Protein 4NOH (pdb70)

B-factor: mean 22.56, std 9.18, range [9.72, 68.21]

Sequence (318 aa):
ATGIVYGDETGVQQTDQYKKDDKKIESQNKFEAKLGTVNEKKVLINKTTAEKVKENLKKVVKEDVEEPIKALPAISDEAGIVFAKEEQKDVVIDGKKKYEGNVVIGDARKYTDYAVVSDAEYAKISEPVKTIGLASSFKENPKEKIFPDIKRGSKVEEEAHVEEVKATGIVYGDETGVQQTDDQYKDKIESQNKFEAKLGTVNEKKVLINKTTAEKVKENLKKVVKKEEDDVEEPIKKALPAISDEAGIVFAKKEEQKDVVIDGKKKKKYEGNVVIGDARKYTDYAVVSDAEYAKKISEPVKTIGLASSFKENPKEKIFPDIKRGSKVEEAHVEVK

Radius of gyration: 21.26 Å; Cα contacts (8 Å, |Δi|>4): 710; chains: 2; bounding box: 56×52×58 Å

Nearest PDB structures (foldseek):
  4noh-assembly2_B  TM=1.002E+00  e=1.050E-28  Bacillus anthracis
  4noh-assembly2_B  TM=9.931E-01  e=4.336E-28  Bacillus anthracis

CATH classification: 3.30.70.3060 (+1 more: 2.40.40.60)

Structure (mmCIF, N/CA/C/O backbone):
data_4NOH
#
_entry.id   4NOH
#
_cell.length_a   40.927
_cell.length_b   74.267
_cell.length_c   47.382
_cell.angle_alpha   90.00
_cell.angle_beta   91.90
_cell.angle_gamma   90.00
#
_symmetry.space_group_name_H-M   'P 1 21 1'
#
loop_
_entity.id
_entity.type
_entity.pdbx_description
1 polymer 'Lipoprotein, putative'
2 non-polymer 'CHLORIDE ION'
3 water water
#
loop_
_atom_site.group_PDB
_atom_site.id
_atom_site.type_symbol
_atom_site.label_atom_id
_atom_site.label_alt_id
_atom_site.label_comp_id
_atom_site.label_asym_id
_atom_site.label_entity_id
_atom_site.label_seq_id
_atom_site.pdbx_PDB_ins_code
_atom_site.Cartn_x
_atom_site.Cartn_y
_atom_site.Cartn_z
_atom_site.occupancy
_atom_site.B_iso_or_equiv
_atom_site.auth_seq_id
_atom_site.auth_comp_id
_atom_site.auth_asym_id
_atom_site.auth_atom_id
_atom_site.pdbx_PDB_model_num
ATOM 1 N N . ALA A 1 3 ? -0.543 10.622 24.845 1.00 31.86 0 ALA A N 1
ATOM 2 C CA . ALA A 1 3 ? 0.660 11.277 24.225 1.00 29.78 0 ALA A CA 1
ATOM 3 C C . ALA A 1 3 ? 1.947 10.549 24.642 1.00 27.96 0 ALA A C 1
ATOM 4 O O . ALA A 1 3 ? 2.086 10.115 25.790 1.00 27.98 0 ALA A O 1
ATOM 6 N N . THR A 1 4 ? 2.855 10.367 23.692 1.00 24.02 31 THR A N 1
ATOM 7 C CA . THR A 1 4 ? 4.119 9.692 23.961 1.00 22.30 31 THR A CA 1
ATOM 8 C C . THR A 1 4 ? 5.292 10.554 23.517 1.00 17.56 31 THR A C 1
ATOM 9 O O . THR A 1 4 ? 6.434 10.131 23.554 1.00 18.08 31 THR A O 1
ATOM 13 N N . GLY A 1 5 ? 5.021 11.782 23.083 1.00 15.20 32 GLY A N 1
ATOM 14 C CA . GLY A 1 5 ? 6.085 12.661 22.707 1.00 14.83 32 GLY A CA 1
ATOM 15 C C . GLY A 1 5 ? 6.373 13.721 23.747 1.00 13.28 32 GLY A C 1
ATOM 16 O O . GLY A 1 5 ? 5.495 14.142 24.494 1.00 13.59 32 GLY A O 1
ATOM 17 N N . ILE A 1 6 ? 7.618 14.146 23.781 1.00 11.88 33 ILE A N 1
ATOM 18 C CA . ILE A 1 6 ? 8.021 15.305 24.591 1.00 12.35 33 ILE A CA 1
ATOM 19 C C . ILE A 1 6 ? 8.750 16.287 23.684 1.00 12.17 33 ILE A C 1
ATOM 20 O O . ILE A 1 6 ? 9.710 15.923 22.973 1.00 12.63 33 ILE A O 1
ATOM 25 N N . VAL A 1 7 ? 8.279 17.523 23.666 1.00 11.42 34 VAL A N 1
ATOM 26 C CA . VAL A 1 7 ? 8.974 18.622 22.998 1.00 11.05 34 VAL A CA 1
ATOM 27 C C . VAL A 1 7 ? 9.745 19.360 24.084 1.00 10.93 34 VAL A C 1
ATOM 28 O O . VAL A 1 7 ? 9.189 19.661 25.138 1.00 11.45 34 VAL A O 1
ATOM 40 N N . TYR A 1 9 ? 12.985 22.438 24.859 1.00 12.43 36 TYR A N 1
ATOM 41 C CA . TYR A 1 9 ? 13.585 23.630 24.336 1.00 12.68 36 TYR A CA 1
ATOM 42 C C . TYR A 1 9 ? 14.757 24.007 25.176 1.00 12.97 36 TYR A C 1
ATOM 43 O O . TYR A 1 9 ? 14.690 23.943 26.395 1.00 13.56 36 TYR A O 1
ATOM 52 N N . GLY A 1 10 ? 15.828 24.450 24.542 1.00 13.49 37 GLY A N 1
ATOM 53 C CA . GLY A 1 10 ? 16.984 24.883 25.350 1.00 14.27 37 GLY A CA 1
ATOM 54 C C . GLY A 1 10 ? 18.226 24.939 24.530 1.00 14.16 37 GLY A C 1
ATOM 55 O O . GLY A 1 10 ? 18.194 25.043 23.296 1.00 15.26 37 GLY A O 1
ATOM 56 N N . ASP A 1 11 ? 19.355 24.959 25.207 1.00 15.12 38 ASP A N 1
ATOM 57 C CA . ASP A 1 11 ? 20.610 24.894 24.481 1.00 16.27 38 ASP A CA 1
ATOM 58 C C . ASP A 1 11 ? 20.763 23.520 23.884 1.00 15.91 38 ASP A C 1
ATOM 59 O O . ASP A 1 11 ? 20.341 22.535 24.476 1.00 14.35 38 ASP A O 1
ATOM 64 N N . GLU A 1 12 ? 21.409 23.445 22.721 1.00 15.54 39 GLU A N 1
ATOM 65 C CA . GLU A 1 12 ? 21.661 22.163 22.091 1.00 17.29 39 GLU A CA 1
ATOM 66 C C . GLU A 1 12 ? 22.244 21.158 23.064 1.00 16.01 39 GLU A C 1
ATOM 67 O O . GLU A 1 12 ? 21.833 20.003 23.078 1.00 14.72 39 GLU A O 1
ATOM 73 N N . THR A 1 13 ? 23.186 21.580 23.905 1.00 15.65 40 THR A N 1
ATOM 74 C CA . THR A 1 13 ? 23.839 20.610 24.773 1.00 16.36 40 THR A CA 1
ATOM 75 C C . THR A 1 13 ? 22.867 20.039 25.796 1.00 15.25 40 THR A C 1
ATOM 76 O O . THR A 1 13 ? 22.894 18.859 26.069 1.00 15.63 40 THR A O 1
ATOM 80 N N . GLY A 1 14 ? 21.978 20.866 26.324 1.00 14.46 41 GLY A N 1
ATOM 81 C CA . GLY A 1 14 ? 21.025 20.384 27.296 1.00 14.03 41 GLY A CA 1
ATOM 82 C C . GLY A 1 14 ? 20.008 19.441 26.681 1.00 13.35 41 GLY A C 1
ATOM 83 O O . GLY A 1 14 ? 19.634 18.436 27.275 1.00 14.20 41 GLY A O 1
ATOM 84 N N . VAL A 1 15 ? 19.557 19.767 25.468 1.00 13.17 42 VAL A N 1
ATOM 85 C CA . VAL A 1 15 ? 18.611 18.921 24.754 1.00 13.33 42 VAL A CA 1
ATOM 86 C C . VAL A 1 15 ? 19.287 17.598 24.445 1.00 12.88 42 VAL A C 1
ATOM 87 O O . VAL A 1 15 ? 18.725 16.515 24.692 1.00 12.98 42 VAL A O 1
ATOM 91 N N . GLN A 1 16 ? 20.504 17.663 23.925 1.00 14.06 43 GLN A N 1
ATOM 92 C CA . GLN A 1 16 ? 21.239 16.440 23.609 1.00 15.15 43 GLN A CA 1
ATOM 93 C C . GLN A 1 16 ? 21.486 15.576 24.843 1.00 14.88 43 GLN A C 1
ATOM 94 O O . GLN A 1 16 ? 21.386 14.344 24.786 1.00 14.74 43 GLN A O 1
ATOM 100 N N . GLN A 1 17 ? 21.869 16.193 25.953 1.00 14.92 44 GLN A N 1
ATOM 101 C CA . GLN A 1 17 ? 22.113 15.429 27.173 1.00 15.67 44 GLN A CA 1
ATOM 102 C C . GLN A 1 17 ? 20.850 14.711 27.627 1.00 14.04 44 GLN A C 1
ATOM 103 O O . GLN A 1 17 ? 20.923 13.648 28.216 1.00 14.13 44 GLN A O 1
ATOM 109 N N . THR A 1 18 ? 19.704 15.339 27.395 1.00 12.46 45 THR A N 1
ATOM 110 C CA . THR A 1 18 ? 18.442 14.753 27.797 1.00 12.61 45 THR A CA 1
ATOM 111 C C . THR A 1 18 ? 18.123 13.563 26.899 1.00 12.86 45 THR A C 1
ATOM 112 O O . THR A 1 18 ? 17.731 12.513 27.389 1.00 13.57 45 THR A O 1
ATOM 132 N N . ASP A 1 20 ? 20.271 11.793 25.343 1.00 13.84 47 ASP A N 1
ATOM 133 C CA . ASP A 1 20 ? 21.251 10.775 25.707 1.00 15.73 47 ASP A CA 1
ATOM 134 C C . ASP A 1 20 ? 20.833 10.018 26.972 1.00 15.38 47 ASP A C 1
ATOM 135 O O . ASP A 1 20 ? 20.940 8.809 27.035 1.00 16.04 47 ASP A O 1
ATOM 140 N N . GLN A 1 21 ? 20.326 10.738 27.956 1.00 14.50 48 GLN A N 1
ATOM 141 C CA . GLN A 1 21 ? 19.922 10.122 29.201 1.00 15.60 48 GLN A CA 1
ATOM 142 C C . GLN A 1 21 ? 18.838 9.061 29.012 1.00 14.74 48 GLN A C 1
ATOM 143 O O . GLN A 1 21 ? 18.814 8.033 29.695 1.00 16.92 48 GLN A O 1
ATOM 149 N N . TYR A 1 22 ? 17.929 9.329 28.095 1.00 13.69 49 TYR A N 1
ATOM 150 C CA . TYR A 1 22 ? 16.798 8.453 27.846 1.00 14.37 49 TYR A CA 1
ATOM 151 C C . TYR A 1 22 ? 16.838 7.731 26.503 1.00 15.11 49 TYR A C 1
ATOM 152 O O . TYR A 1 22 ? 15.812 7.224 26.038 1.00 15.00 49 TYR A O 1
ATOM 161 N N A LYS A 1 23 ? 18.041 7.572 25.960 0.50 15.66 50 LYS A N 1
ATOM 162 N N B LYS A 1 23 ? 18.012 7.610 25.900 0.50 16.39 50 LYS A N 1
ATOM 163 C CA A LYS A 1 23 ? 18.195 7.024 24.607 0.50 15.41 50 LYS A CA 1
ATOM 164 C CA B LYS A 1 23 ? 18.057 7.026 24.554 0.50 16.41 50 LYS A CA 1
ATOM 165 C C A LYS A 1 23 ? 17.559 5.651 24.377 0.50 15.88 50 LYS A C 1
ATOM 166 C C B LYS A 1 23 ? 17.487 5.596 24.502 0.50 17.97 50 LYS A C 1
ATOM 167 O O A LYS A 1 23 ? 16.967 5.425 23.314 0.50 14.98 50 LYS A O 1
ATOM 168 O O B LYS A 1 23 ? 16.948 5.178 23.477 0.50 17.52 50 LYS A O 1
ATOM 179 N N A ASP A 1 24 ? 17.665 4.747 25.349 0.50 15.59 51 ASP A N 1
ATOM 180 N N B ASP A 1 24 ? 17.558 4.878 25.618 0.50 18.89 51 ASP A N 1
ATOM 181 C CA A ASP A 1 24 ? 17.093 3.406 25.193 0.50 16.01 51 ASP A CA 1
ATOM 182 C CA B ASP A 1 24 ? 17.006 3.529 25.706 0.50 20.81 51 ASP A CA 1
ATOM 183 C C A ASP A 1 24 ? 15.557 3.406 25.301 0.50 15.96 51 ASP A C 1
ATOM 184 C C B ASP A 1 24 ? 15.466 3.520 25.720 0.50 20.15 51 ASP A C 1
ATOM 185 O O A ASP A 1 24 ? 14.914 2.446 24.892 0.50 16.25 51 ASP A O 1
ATOM 186 O O B ASP A 1 24 ? 14.836 2.483 25.516 0.50 20.49 51 ASP A O 1
ATOM 195 N N A LYS A 1 25 ? 14.991 4.494 25.836 0.50 15.27 52 LYS A N 1
ATOM 196 N N B LYS A 1 25 ? 14.870 4.672 25.996 0.50 18.50 52 LYS A N 1
ATOM 197 C CA A LYS A 1 25 ? 13.527 4.670 25.983 0.50 16.04 52 LYS A CA 1
ATOM 198 C CA B LYS A 1 25 ? 13.416 4.795 26.068 0.50 18.67 52 LYS A CA 1
ATOM 199 C C A LYS A 1 25 ? 12.867 5.402 24.805 0.50 15.49 52 LYS A C 1
ATOM 200 C C B LYS A 1 25 ? 12.829 5.515 24.853 0.50 16.94 52 LYS A C 1
ATOM 201 O O A LYS A 1 25 ? 11.637 5.406 24.658 0.50 15.24 52 LYS A O 1
ATOM 202 O O B LYS A 1 25 ? 11.600 5.596 24.704 0.50 16.42 52 LYS A O 1
ATOM 213 N N . ILE A 1 26 ? 13.700 6.033 23.988 1.00 14.97 53 ILE A N 1
ATOM 214 C CA . ILE A 1 26 ? 13.275 6.839 22.842 1.00 13.95 53 ILE A CA 1
ATOM 215 C C . ILE A 1 26 ? 13.316 6.076 21.529 1.00 14.50 53 ILE A C 1
ATOM 216 O O . ILE A 1 26 ? 14.295 5.383 21.233 1.00 16.30 53 ILE A O 1
ATOM 221 N N . GLU A 1 27 ? 12.235 6.139 20.770 1.00 13.37 54 GLU A N 1
ATOM 222 C CA . GLU A 1 27 ? 12.221 5.481 19.476 1.00 15.62 54 GLU A CA 1
ATOM 223 C C . GLU A 1 27 ? 12.586 6.396 18.351 1.00 15.48 54 GLU A C 1
ATOM 224 O O . GLU A 1 27 ? 13.052 5.926 17.320 1.00 16.76 54 GLU A O 1
ATOM 230 N N . SER A 1 28 ? 12.329 7.685 18.487 1.00 14.42 55 SER A N 1
ATOM 231 C CA . SER A 1 28 ? 12.743 8.612 17.464 1.00 14.56 55 SER A CA 1
ATOM 232 C C . SER A 1 28 ? 12.966 9.983 18.028 1.00 13.30 55 SER A C 1
ATOM 233 O O . SER A 1 28 ? 12.425 10.315 19.062 1.00 12.62 55 SER A O 1
ATOM 236 N N . GLN A 1 29 ? 13.757 10.779 17.345 1.00 13.24 56 GLN A N 1
ATOM 237 C CA . GLN A 1 29 ? 13.948 12.144 17.783 1.00 14.13 56 GLN A CA 1
ATOM 238 C C . GLN A 1 29 ? 14.284 13.025 16.620 1.00 13.38 56 GLN A C 1
ATOM 239 O O . GLN A 1 29 ? 14.775 12.582 15.597 1.00 13.54 56 GLN A O 1
ATOM 245 N N . ASN A 1 30 ? 13.985 14.293 16.796 1.00 13.58 57 ASN A N 1
ATOM 246 C CA . ASN A 1 30 ? 14.196 15.320 15.803 1.00 14.49 57 ASN A CA 1
ATOM 247 C C . ASN A 1 30 ? 14.753 16.542 16.515 1.00 15.03 57 ASN A C 1
ATOM 248 O O . ASN A 1 30 ? 14.300 16.899 17.613 1.00 16.87 57 ASN A O 1
ATOM 253 N N . LYS A 1 31 ? 15.738 17.178 15.925 1.00 17.22 58 LYS A N 1
ATOM 254 C CA . LYS A 1 31 ? 16.281 18.429 16.462 1.00 17.62 58 LYS A CA 1
ATOM 255 C C . LYS A 1 31 ? 16.105 19.529 15.427 1.00 15.53 58 LYS A C 1
ATOM 256 O O . LYS A 1 31 ? 16.439 19.371 14.234 1.00 15.97 58 LYS A O 1
ATOM 262 N N . PHE A 1 32 ? 15.580 20.649 15.880 1.00 14.26 59 PHE A N 1
ATOM 263 C CA . PHE A 1 32 ? 15.330 21.806 15.019 1.00 14.64 59 PHE A CA 1
ATOM 264 C C . PHE A 1 32 ? 16.028 23.000 15.644 1.00 15.94 59 PHE A C 1
ATOM 265 O O . PHE A 1 32 ? 15.919 23.223 16.843 1.00 18.58 59 PHE A O 1
ATOM 273 N N . GLU A 1 33 ? 16.742 23.776 14.852 1.00 13.73 60 GLU A N 1
ATOM 274 C CA . GLU A 1 33 ? 17.381 24.971 15.345 1.00 14.52 60 GLU A CA 1
ATOM 275 C C . GLU A 1 33 ? 16.477 26.185 15.148 1.00 12.98 60 GLU A C 1
ATOM 276 O O . GLU A 1 33 ? 15.746 26.315 14.150 1.00 12.81 60 GLU A O 1
ATOM 282 N N . ALA A 1 34 ? 16.512 27.093 16.118 1.00 12.44 61 ALA A N 1
ATOM 283 C CA . ALA A 1 34 ? 15.797 28.344 16.005 1.00 12.70 61 ALA A CA 1
ATOM 284 C C . ALA A 1 34 ? 16.572 29.411 16.763 1.00 12.06 61 ALA A C 1
ATOM 285 O O . ALA A 1 34 ? 17.561 29.109 17.450 1.00 14.23 61 ALA A O 1
ATOM 287 N N . LYS A 1 35 ? 16.157 30.657 16.610 1.00 12.42 62 LYS A N 1
ATOM 288 C CA . LYS A 1 35 ? 16.754 31.774 17.334 1.00 13.87 62 LYS A CA 1
ATOM 289 C C . LYS A 1 35 ? 15.671 32.425 18.190 1.00 15.16 62 LYS A C 1
ATOM 290 O O . LYS A 1 35 ? 14.544 32.635 17.726 1.00 15.57 62 LYS A O 1
ATOM 296 N N . LEU A 1 36 ? 15.971 32.611 19.472 1.00 15.34 63 LEU A N 1
ATOM 297 C CA . LEU A 1 36 ? 15.011 33.172 20.428 1.00 15.22 63 LEU A CA 1
ATOM 298 C C . LEU A 1 36 ? 15.335 34.632 20.651 1.00 17.19 63 LEU A C 1
ATOM 299 O O . LEU A 1 36 ? 16.436 34.978 21.081 1.00 21.47 63 LEU A O 1
ATOM 304 N N . GLY A 1 37 ? 14.386 35.490 20.293 1.00 16.18 64 GLY A N 1
ATOM 305 C CA . GLY A 1 37 ? 14.545 36.923 20.445 1.00 18.28 64 GLY A CA 1
ATOM 306 C C . GLY A 1 37 ? 13.321 37.547 21.073 1.00 18.91 64 GLY A C 1
ATOM 307 O O . GLY A 1 37 ? 12.465 36.855 21.613 1.00 17.00 64 GLY A O 1
ATOM 308 N N . THR A 1 38 ? 13.287 38.872 21.072 1.00 23.12 65 THR A N 1
ATOM 309 C CA . THR A 1 38 ? 12.118 39.611 21.533 1.00 27.20 65 THR A CA 1
ATOM 310 C C . THR A 1 38 ? 11.673 40.600 20.464 1.00 31.69 65 THR A C 1
ATOM 311 O O . THR A 1 38 ? 12.470 41.042 19.618 1.00 33.94 65 THR A O 1
ATOM 315 N N . VAL A 1 39 ? 10.394 40.927 20.499 1.00 32.57 66 VAL A N 1
ATOM 316 C CA . VAL A 1 39 ? 9.808 41.937 19.624 1.00 35.91 66 VAL A CA 1
ATOM 317 C C . VAL A 1 39 ? 8.632 42.492 20.410 1.00 36.82 66 VAL A C 1
ATOM 318 O O . VAL A 1 39 ? 7.719 41.740 20.749 1.00 38.54 66 VAL A O 1
ATOM 322 N N . ASN A 1 40 ? 8.672 43.788 20.724 1.00 40.03 67 ASN A N 1
ATOM 323 C CA . ASN A 1 40 ? 7.587 44.435 21.466 1.00 40.04 67 ASN A CA 1
ATOM 324 C C . ASN A 1 40 ? 7.359 43.836 22.873 1.00 37.69 67 ASN A C 1
ATOM 325 O O . ASN A 1 40 ? 6.220 43.592 23.252 1.00 36.79 67 ASN A O 1
ATOM 330 N N . GLU A 1 41 ? 8.431 43.624 23.642 1.00 33.06 68 GLU A N 1
ATOM 331 C CA . GLU A 1 41 ? 8.352 43.016 24.990 1.00 31.96 68 GLU A CA 1
ATOM 332 C C . GLU A 1 41 ? 7.827 41.564 25.005 1.00 27.86 68 GLU A C 1
ATOM 333 O O . GLU A 1 41 ? 7.522 41.030 26.070 1.00 28.49 68 GLU A O 1
ATOM 339 N N . LYS A 1 42 ? 7.741 40.936 23.833 1.00 25.07 69 LYS A N 1
ATOM 340 C CA . LYS A 1 42 ? 7.275 39.547 23.712 1.00 23.28 69 LYS A CA 1
ATOM 341 C C . LYS A 1 42 ? 8.381 38.696 23.149 1.00 19.78 69 LYS A C 1
ATOM 342 O O . LYS A 1 42 ? 9.221 39.187 22.407 1.00 21.81 69 LYS A O 1
ATOM 348 N N . LYS A 1 43 ? 8.393 37.424 23.498 1.00 17.18 70 LYS A N 1
ATOM 349 C CA . LYS A 1 43 ? 9.363 36.491 22.942 1.00 15.92 70 LYS A CA 1
ATOM 350 C C . LYS A 1 43 ? 8.924 35.989 21.589 1.00 15.11 70 LYS A C 1
ATOM 351 O O . LYS A 1 43 ? 7.718 35.771 21.362 1.00 14.24 70 LYS A O 1
ATOM 357 N N . VAL A 1 44 ? 9.890 35.838 20.689 1.00 14.76 71 VAL A N 1
ATOM 358 C CA . VAL A 1 44 ? 9.615 35.288 19.349 1.00 14.67 71 VAL A CA 1
ATOM 359 C C . VAL A 1 44 ? 10.668 34.223 19.049 1.00 14.61 71 VAL A C 1
ATOM 360 O O . VAL A 1 44 ? 11.856 34.444 19.254 1.00 15.14 71 VAL A O 1
ATOM 364 N N . LEU A 1 45 ? 10.203 33.069 18.581 1.00 13.69 72 LEU A N 1
ATOM 365 C CA . LEU A 1 45 ? 11.070 31.947 18.240 1.00 13.51 72 LEU A CA 1
ATOM 366 C C . LEU A 1 45 ? 11.099 31.942 16.726 1.00 12.99 72 LEU A C 1
ATOM 367 O O . LEU A 1 45 ? 10.075 31.690 16.107 1.00 12.87 72 LEU A O 1
ATOM 372 N N . ILE A 1 46 ? 12.267 32.196 16.166 1.00 12.74 73 ILE A N 1
ATOM 373 C CA . ILE A 1 46 ? 12.470 32.405 14.727 1.00 13.32 73 ILE A CA 1
ATOM 374 C C . ILE A 1 46 ? 13.173 31.206 14.090 1.00 12.38 73 ILE A C 1
ATOM 375 O O . ILE A 1 46 ? 14.224 30.754 14.559 1.00 13.01 73 ILE A O 1
ATOM 396 N N . ASN A 1 48 ? 14.140 29.209 10.160 1.00 11.81 75 ASN A N 1
ATOM 397 C CA . ASN A 1 48 ? 14.213 29.382 8.740 1.00 11.76 75 ASN A CA 1
ATOM 398 C C . ASN A 1 48 ? 13.199 28.461 8.054 1.00 11.94 75 ASN A C 1
ATOM 399 O O . ASN A 1 48 ? 12.632 27.535 8.653 1.00 11.89 75 ASN A O 1
ATOM 404 N N . LYS A 1 49 ? 12.979 28.731 6.764 1.00 11.71 76 LYS A N 1
ATOM 405 C CA . LYS A 1 49 ? 12.008 27.974 5.966 1.00 12.99 76 LYS A CA 1
ATOM 406 C C . LYS A 1 49 ? 12.331 26.479 5.945 1.00 12.72 76 LYS A C 1
ATOM 407 O O . LYS A 1 49 ? 11.449 25.637 6.100 1.00 13.35 76 LYS A O 1
ATOM 413 N N . THR A 1 50 ? 13.594 26.146 5.761 1.00 12.54 77 THR A N 1
ATOM 414 C CA . THR A 1 50 ? 13.981 24.761 5.671 1.00 13.57 77 THR A CA 1
ATOM 415 C C . THR A 1 50 ? 13.603 24.014 6.950 1.00 12.72 77 THR A C 1
ATOM 416 O O . THR A 1 50 ? 13.078 22.911 6.907 1.00 13.86 77 THR A O 1
ATOM 420 N N . THR A 1 51 ? 13.857 24.632 8.085 1.00 12.08 78 THR A N 1
ATOM 421 C CA . THR A 1 51 ? 13.559 24.036 9.370 1.00 12.09 78 THR A CA 1
ATOM 422 C C . THR A 1 51 ? 12.068 23.927 9.581 1.00 12.12 78 THR A C 1
ATOM 423 O O . THR A 1 51 ? 11.553 22.877 10.021 1.00 12.87 78 THR A O 1
ATOM 427 N N . ALA A 1 52 ? 11.349 25.005 9.295 1.00 10.99 79 ALA A N 1
ATOM 428 C CA . ALA A 1 52 ? 9.900 24.968 9.484 1.00 11.51 79 ALA A CA 1
ATOM 429 C C . ALA A 1 52 ? 9.215 23.912 8.615 1.00 12.78 79 ALA A C 1
ATOM 430 O O . ALA A 1 52 ? 8.276 23.239 9.050 1.00 12.56 79 ALA A O 1
ATOM 432 N N . GLU A 1 53 ? 9.712 23.728 7.394 1.00 13.75 80 GLU A N 1
ATOM 433 C CA . GLU A 1 53 ? 9.178 22.683 6.516 1.00 16.20 80 GLU A CA 1
ATOM 434 C C . GLU A 1 53 ? 9.372 21.323 7.173 1.00 16.00 80 GLU A C 1
ATOM 435 O O . GLU A 1 53 ? 8.500 20.448 7.126 1.00 17.13 80 GLU A O 1
ATOM 441 N N . LYS A 1 54 ? 10.539 21.136 7.781 1.00 15.71 81 LYS A N 1
ATOM 442 C CA . LYS A 1 54 ? 10.800 19.842 8.459 1.00 15.69 81 LYS A CA 1
ATOM 443 C C . LYS A 1 54 ? 9.880 19.657 9.677 1.00 15.61 81 LYS A C 1
ATOM 444 O O . LYS A 1 54 ? 9.427 18.544 9.953 1.00 16.36 81 LYS A O 1
ATOM 458 N N . VAL A 1 56 ? 6.846 20.835 9.905 1.00 14.56 83 VAL A N 1
ATOM 459 C CA . VAL A 1 56 ? 5.539 20.452 9.329 1.00 15.80 83 VAL A CA 1
ATOM 460 C C . VAL A 1 56 ? 5.508 18.951 8.986 1.00 17.60 83 VAL A C 1
ATOM 461 O O . VAL A 1 56 ? 4.504 18.298 9.210 1.00 17.95 83 VAL A O 1
ATOM 465 N N . LYS A 1 57 ? 6.616 18.417 8.472 1.00 17.68 84 LYS A N 1
ATOM 466 C CA . LYS A 1 57 ? 6.671 16.992 8.141 1.00 20.40 84 LYS A CA 1
ATOM 467 C C . LYS A 1 57 ? 6.567 16.129 9.387 1.00 21.01 84 LYS A C 1
ATOM 468 O O . LYS A 1 57 ? 6.142 14.970 9.281 1.00 22.53 84 LYS A O 1
ATOM 474 N N . GLU A 1 58 ? 6.912 16.667 10.567 1.00 19.40 85 GLU A N 1
ATOM 475 C CA . GLU A 1 58 ? 6.730 15.922 11.833 1.00 21.57 85 GLU A CA 1
ATOM 476 C C . GLU A 1 58 ? 5.420 16.268 12.526 1.00 21.17 85 GLU A C 1
ATOM 477 O O . GLU A 1 58 ? 5.195 15.864 13.669 1.00 20.38 85 GLU A O 1
ATOM 483 N N . ASN A 1 59 ? 4.554 17.014 11.844 1.00 20.71 86 ASN A N 1
ATOM 484 C CA . ASN A 1 59 ? 3.253 17.415 12.383 1.00 21.70 86 ASN A CA 1
ATOM 485 C C . ASN A 1 59 ? 3.412 18.193 13.672 1.00 21.22 86 ASN A C 1
ATOM 486 O O . ASN A 1 59 ? 2.561 18.114 14.557 1.00 22.45 86 ASN A O 1
ATOM 499 N N . LEU A 1 61 ? 3.968 21.691 13.965 1.00 15.07 88 LEU A N 1
ATOM 500 C CA . LEU A 1 61 ? 3.366 23.022 13.933 1.00 14.58 88 LEU A CA 1
ATOM 501 C C . LEU A 1 61 ? 1.878 22.793 13.893 1.00 15.00 88 LEU A C 1
ATOM 502 O O . LEU A 1 61 ? 1.350 22.232 12.939 1.00 16.35 88 LEU A O 1
ATOM 507 N N . LYS A 1 62 ? 1.177 23.259 14.908 1.00 14.43 89 LYS A N 1
ATOM 508 C CA . LYS A 1 62 ? -0.236 22.954 15.042 1.00 15.89 89 LYS A CA 1
ATOM 509 C C . LYS A 1 62 ? -1.110 24.179 15.235 1.00 16.49 89 LYS A C 1
ATOM 510 O O . LYS A 1 62 ? -0.807 25.033 16.059 1.00 15.81 89 LYS A O 1
ATOM 516 N N . LYS A 1 63 ? -2.202 24.242 14.479 1.00 18.67 90 LYS A N 1
ATOM 517 C CA . LYS A 1 63 ? -3.137 25.337 14.594 1.00 20.87 90 LYS A CA 1
ATOM 518 C C . LYS A 1 63 ? -3.980 25.097 15.829 1.00 21.14 90 LYS A C 1
ATOM 519 O O . LYS A 1 63 ? -4.416 23.965 16.090 1.00 22.42 90 LYS A O 1
ATOM 525 N N . VAL A 1 64 ? -4.220 26.155 16.589 1.00 21.86 91 VAL A N 1
ATOM 526 C CA . VAL A 1 64 ? -5.070 26.064 17.758 1.00 23.11 91 VAL A CA 1
ATOM 527 C C . VAL A 1 64 ? -6.529 26.076 17.274 1.00 24.67 91 VAL A C 1
ATOM 528 O O . VAL A 1 64 ? -6.915 26.959 16.525 1.00 25.27 91 VAL A O 1
ATOM 532 N N . VAL A 1 65 ? -7.305 25.078 17.700 1.00 25.70 92 VAL A N 1
ATOM 533 C CA . VAL A 1 65 ? -8.705 24.946 17.304 1.00 28.30 92 VAL A CA 1
ATOM 534 C C . VAL A 1 65 ? -9.523 24.668 18.543 1.00 29.78 92 VAL A C 1
ATOM 535 O O . VAL A 1 65 ? -9.423 23.596 19.125 1.00 29.21 92 VAL A O 1
ATOM 539 N N . LYS A 1 66 ? -10.375 25.625 18.910 1.00 32.90 93 LYS A N 1
ATOM 540 C CA . LYS A 1 66 ? -11.200 25.509 20.109 1.00 37.40 93 LYS A CA 1
ATOM 541 C C . LYS A 1 66 ? -10.223 25.260 21.238 1.00 37.18 93 LYS A C 1
ATOM 542 O O . LYS A 1 66 ? -9.301 26.049 21.411 1.00 37.22 93 LYS A O 1
ATOM 548 N N . GLU A 1 67 ? -10.368 24.149 21.952 1.00 37.24 94 GLU A N 1
ATOM 549 C CA . GLU A 1 67 ? -9.491 23.854 23.065 1.00 36.45 94 GLU A CA 1
ATOM 550 C C . GLU A 1 67 ? -8.536 22.725 22.694 1.00 34.23 94 GLU A C 1
ATOM 551 O O . GLU A 1 67 ? -8.045 22.031 23.567 1.00 36.50 94 GLU A O 1
ATOM 557 N N . ASP A 1 68 ? -8.268 22.546 21.401 1.00 31.44 95 ASP A N 1
ATOM 558 C CA . ASP A 1 68 ? -7.388 21.470 20.947 1.00 31.66 95 ASP A CA 1
ATOM 559 C C . ASP A 1 68 ? -6.436 22.019 19.871 1.00 27.76 95 ASP A C 1
ATOM 560 O O . ASP A 1 68 ? -6.370 23.211 19.660 1.00 25.28 95 ASP A O 1
ATOM 565 N N . VAL A 1 69 ? -5.717 21.126 19.205 1.00 26.85 96 VAL A N 1
ATOM 566 C CA . VAL A 1 69 ? -4.767 21.528 18.168 1.00 24.28 96 VAL A CA 1
ATOM 567 C C . VAL A 1 69 ? -4.862 20.605 16.978 1.00 24.76 96 VAL A C 1
ATOM 568 O O . VAL A 1 69 ? -5.247 19.445 17.107 1.00 27.27 96 VAL A O 1
ATOM 572 N N A GLU A 1 70 ? -4.544 21.137 15.801 0.50 24.06 97 GLU A N 1
ATOM 573 N N B GLU A 1 70 ? -4.500 21.145 15.819 0.50 24.21 97 GLU A N 1
ATOM 574 C CA A GLU A 1 70 ? -4.561 20.369 14.561 0.50 24.64 97 GLU A CA 1
ATOM 575 C CA B GLU A 1 70 ? -4.542 20.435 14.555 0.50 24.96 97 GLU A CA 1
ATOM 576 C C A GLU A 1 70 ? -3.312 20.741 13.759 0.50 22.73 97 GLU A C 1
ATOM 577 C C B GLU A 1 70 ? -3.282 20.766 13.760 0.50 22.86 97 GLU A C 1
ATOM 578 O O A GLU A 1 70 ? -3.094 21.915 13.477 0.50 20.99 97 GLU A O 1
ATOM 579 O O B GLU A 1 70 ? -3.035 21.932 13.469 0.50 21.11 97 GLU A O 1
ATOM 590 N N . PRO A 1 71 ? -2.482 19.743 13.408 1.00 22.59 98 PRO A N 1
ATOM 591 C CA . PRO A 1 71 ? -1.274 20.026 12.650 1.00 21.62 98 PRO A CA 1
ATOM 592 C C . PRO A 1 71 ? -1.556 20.627 11.298 1.00 20.67 98 PRO A C 1
ATOM 593 O O . PRO A 1 71 ? -2.466 20.159 10.574 1.00 22.16 98 PRO A O 1
ATOM 597 N N . ILE A 1 72 ? -0.782 21.664 10.976 1.00 19.25 99 ILE A N 1
ATOM 598 C CA . ILE A 1 72 ? -0.860 22.263 9.664 1.00 19.80 99 ILE A CA 1
ATOM 599 C C . ILE A 1 72 ? -0.216 21.260 8.721 1.00 20.57 99 ILE A C 1
ATOM 600 O O . ILE A 1 72 ? 0.680 20.500 9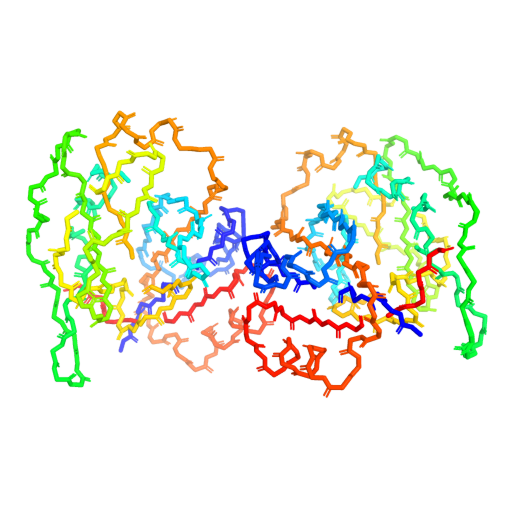.100 1.00 20.40 99 ILE A O 1
ATOM 605 N N . LYS A 1 73 ? -0.694 21.261 7.482 1.00 22.52 100 LYS A N 1
ATOM 606 C CA . LYS A 1 73 ? -0.248 20.310 6.471 1.00 23.84 100 LYS A CA 1
ATOM 607 C C . LYS A 1 73 ? 0.712 20.914 5.470 1.00 22.85 100 LYS A C 1
ATOM 608 O O . LYS A 1 73 ? 1.389 20.199 4.744 1.00 26.65 100 LYS A O 1
ATOM 614 N N . ALA A 1 74 ? 0.780 22.235 5.448 1.00 20.60 101 ALA A N 1
ATOM 615 C CA . ALA A 1 74 ? 1.690 22.932 4.559 1.00 19.85 101 ALA A CA 1
ATOM 616 C C . ALA A 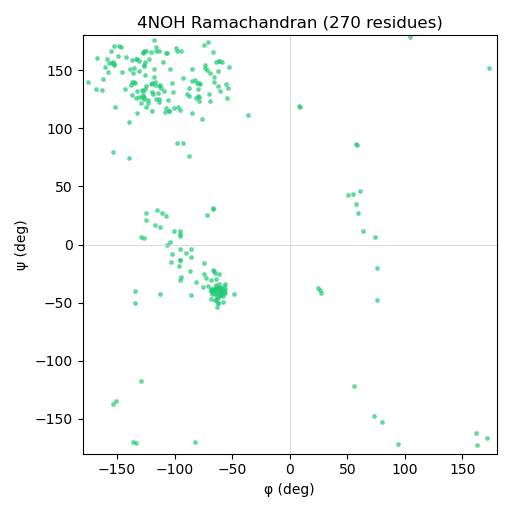1 74 ? 2.156 24.162 5.268 1.00 19.50 101 ALA A C 1
ATOM 617 O O . ALA A 1 74 ? 1.444 24.724 6.094 1.00 21.28 101 ALA A O 1
ATOM 619 N N . LEU A 1 75 ? 3.375 24.574 4.979 1.00 17.99 102 LEU A N 1
ATOM 620 C CA . LEU A 1 75 ? 3.876 25.796 5.542 1.00 16.85 102 LEU A CA 1
ATOM 621 C C . LEU A 1 75 ? 3.449 26.895 4.594 1.00 18.19 102 LEU A C 1
ATOM 622 O O . LEU A 1 75 ? 3.600 26.735 3.375 1.00 18.82 102 LEU A O 1
ATOM 627 N N . PRO A 1 76 ? 2.917 28.006 5.120 1.00 16.94 103 PRO A N 1
ATOM 628 C CA . PRO A 1 76 ? 2.594 29.094 4.197 1.00 17.20 103 PRO A CA 1
ATOM 629 C C . PRO A 1 76 ? 3.820 29.573 3.430 1.00 17.19 103 PRO A C 1
ATOM 630 O O . PRO A 1 76 ? 4.959 29.430 3.901 1.00 16.39 103 PRO A O 1
ATOM 634 N N . ALA A 1 77 ? 3.588 30.179 2.282 1.00 17.20 104 ALA A N 1
ATOM 635 C CA . ALA A 1 77 ? 4.662 30.718 1.476 1.00 18.04 104 ALA A CA 1
ATOM 636 C C . ALA A 1 77 ? 5.547 31.671 2.278 1.00 17.51 104 ALA A C 1
ATOM 637 O O . ALA A 1 77 ? 5.041 32.521 3.051 1.00 19.08 104 ALA A O 1
ATOM 639 N N . ILE A 1 78 ? 6.856 31.485 2.106 1.00 17.89 105 ILE A N 1
ATOM 640 C CA . ILE A 1 78 ? 7.881 32.295 2.732 1.00 17.76 105 ILE A CA 1
ATOM 641 C C . ILE A 1 78 ? 8.769 32.822 1.631 1.00 20.24 105 ILE A C 1
ATOM 642 O O . ILE A 1 78 ? 9.149 32.073 0.741 1.00 21.02 105 ILE A O 1
ATOM 647 N N . SER A 1 79 ? 9.116 34.096 1.702 1.00 18.40 106 SER A N 1
ATOM 648 C CA . SER A 1 79 ? 10.036 34.662 0.752 1.00 19.80 106 SER A CA 1
ATOM 649 C C . SER A 1 79 ? 10.801 35.754 1.471 1.00 18.90 106 SER A C 1
ATOM 650 O O . SER A 1 79 ? 10.414 36.197 2.535 1.00 18.33 106 SER A O 1
ATOM 653 N N . ASP A 1 80 ? 11.923 36.150 0.906 1.00 19.47 107 ASP A N 1
ATOM 654 C CA . ASP A 1 80 ? 12.738 37.173 1.535 1.00 20.12 107 ASP A CA 1
ATOM 655 C C . ASP A 1 80 ? 11.999 38.445 1.787 1.00 22.12 107 ASP A C 1
ATOM 656 O O . ASP A 1 80 ? 12.238 39.078 2.793 1.00 22.28 107 ASP A O 1
ATOM 661 N N . GLU A 1 81 ? 11.063 38.789 0.896 1.00 23.52 108 GLU A N 1
ATOM 662 C CA . GLU A 1 81 ? 10.251 40.002 1.063 1.00 26.48 108 GLU A CA 1
ATOM 663 C C . GLU A 1 81 ? 9.002 39.792 1.952 1.00 25.20 108 GLU A C 1
ATOM 664 O O . GLU A 1 81 ? 8.248 40.745 2.219 1.00 27.48 108 GLU A O 1
ATOM 670 N N . ALA A 1 82 ? 8.761 38.555 2.397 1.00 22.29 109 ALA A N 1
ATOM 671 C CA . ALA A 1 82 ? 7.589 38.263 3.162 1.00 22.27 109 ALA A CA 1
ATOM 672 C C . ALA A 1 82 ? 7.765 37.068 4.104 1.00 19.15 109 ALA A C 1
ATOM 673 O O . ALA A 1 82 ? 7.364 35.942 3.781 1.00 21.64 109 ALA A O 1
ATOM 675 N N . GLY A 1 83 ? 8.403 37.305 5.253 1.00 17.80 110 GLY A N 1
ATOM 676 C CA . GLY A 1 83 ? 8.442 36.321 6.327 1.00 16.76 110 GLY A CA 1
ATOM 677 C C . GLY A 1 83 ? 7.084 36.293 7.011 1.00 15.56 110 GLY A C 1
ATOM 678 O O . GLY A 1 83 ? 6.254 37.151 6.743 1.00 16.39 110 GLY A O 1
ATOM 679 N N . ILE A 1 84 ? 6.877 35.329 7.907 1.00 14.19 111 ILE A N 1
ATOM 680 C CA . ILE A 1 84 ? 5.575 35.169 8.546 1.00 14.19 111 ILE A CA 1
ATOM 681 C C . ILE A 1 84 ? 5.691 35.057 10.030 1.00 14.50 111 ILE A C 1
ATOM 682 O O . ILE A 1 84 ? 6.748 34.697 10.553 1.00 13.21 111 ILE A O 1
ATOM 687 N N . VAL A 1 85 ? 4.584 35.373 10.695 1.00 13.81 112 VAL A N 1
ATOM 688 C CA . VAL A 1 85 ? 4.543 35.227 12.145 1.00 14.19 112 VAL A CA 1
ATOM 689 C C . VAL A 1 85 ? 3.257 34.566 12.568 1.00 13.70 112 VAL A C 1
ATOM 690 O O . VAL A 1 85 ? 2.195 34.818 11.998 1.00 15.04 112 VAL A O 1
ATOM 694 N N . PHE A 1 86 ? 3.380 33.669 13.543 1.00 13.60 113 PHE A N 1
ATOM 695 C CA . PHE A 1 86 ? 2.267 33.004 14.182 1.00 14.02 113 PHE A CA 1
ATOM 696 C C . PHE A 1 86 ? 2.152 33.549 15.607 1.00 14.19 113 PHE A C 1
ATOM 697 O O . PHE A 1 86 ? 3.137 33.602 16.325 1.00 14.42 113 PHE A O 1
ATOM 705 N N . ALA A 1 87 ? 0.948 33.929 16.018 1.00 15.21 114 ALA A N 1
ATOM 706 C CA . ALA A 1 87 ? 0.714 34.427 17.372 1.00 15.49 114 ALA A CA 1
ATOM 707 C C . ALA A 1 87 ? -0.744 34.214 17.768 1.00 16.92 114 ALA A C 1
ATOM 708 O O . ALA A 1 87 ? -1.597 33.944 16.924 1.00 16.18 114 ALA A O 1
ATOM 710 N N . LYS A 1 88 ? -1.029 34.358 19.061 1.00 17.64 115 LYS A N 1
ATOM 711 C CA . LYS A 1 88 ? -2.374 34.137 19.580 1.00 21.08 115 LYS A CA 1
ATOM 712 C C . LYS A 1 88 ? -3.401 35.072 18.955 1.00 21.96 115 LYS A C 1
ATOM 713 O O . LYS A 1 88 ? -4.535 34.670 18.701 1.00 25.47 115 LYS A O 1
ATOM 719 N N . GLU A 1 89 ? -3.002 36.324 18.770 1.00 21.37 116 GLU A N 1
ATOM 720 C CA . GLU A 1 89 ? -3.867 37.365 18.215 1.00 25.21 116 GLU A CA 1
ATOM 721 C C . GLU A 1 89 ? -3.214 37.906 16.950 1.00 24.31 116 GLU A C 1
ATOM 722 O O . GLU A 1 89 ? -2.036 37.672 16.712 1.00 20.61 116 GLU A O 1
ATOM 728 N N . GLU A 1 90 ? -3.984 38.641 16.152 1.00 25.17 117 GLU A N 1
ATOM 729 C CA . GLU A 1 90 ? -3.451 39.278 14.948 1.00 26.60 117 GLU A CA 1
ATOM 730 C C . GLU A 1 90 ? -2.350 40.229 15.383 1.00 26.08 117 GLU A C 1
ATOM 731 O O . GLU A 1 90 ? -2.532 40.998 16.326 1.00 29.59 117 GLU A O 1
ATOM 737 N N . GLN A 1 91 ? -1.213 40.159 14.705 1.00 26.95 118 GLN A N 1
ATOM 738 C CA . GLN A 1 91 ? -0.054 40.997 14.981 1.00 28.13 118 GLN A CA 1
ATO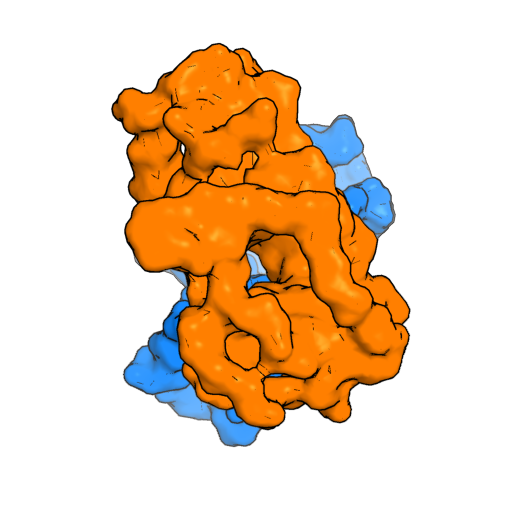M 739 C C . GLN A 1 91 ? 0.494 41.387 13.615 1.00 27.67 118 GLN A C 1
ATOM 740 O O . GLN A 1 91 ? 1.073 40.557 12.940 1.00 25.94 118 GLN A O 1
ATOM 746 N N . LYS A 1 92 ? 0.290 42.633 13.192 1.00 27.11 119 LYS A N 1
ATOM 747 C CA . LYS A 1 92 ? 0.754 43.064 11.875 1.00 28.07 119 LYS A CA 1
ATOM 748 C C . LYS A 1 92 ? 1.967 43.974 11.953 1.00 29.24 119 LYS A C 1
ATOM 749 O O . LYS A 1 92 ? 2.471 44.395 10.915 1.00 30.61 119 LYS A O 1
ATOM 755 N N . ASP A 1 93 ? 2.444 44.269 13.160 1.00 28.29 120 ASP A N 1
ATOM 756 C CA . ASP A 1 93 ? 3.579 45.184 13.334 1.00 32.36 120 ASP A CA 1
ATOM 757 C C . ASP A 1 93 ? 4.804 44.507 13.920 1.00 30.47 120 ASP A C 1
ATOM 758 O O . ASP A 1 93 ? 5.618 45.145 14.592 1.00 33.17 120 ASP A O 1
ATOM 763 N N . VAL A 1 94 ? 4.955 43.216 13.645 1.00 26.12 121 VAL A N 1
ATOM 764 C CA . VAL A 1 94 ? 6.099 42.473 14.136 1.00 25.92 121 VAL A CA 1
ATOM 765 C C . VAL A 1 94 ? 7.244 42.686 13.161 1.00 26.70 121 VAL A C 1
ATOM 766 O O . VAL A 1 94 ? 7.153 42.261 12.012 1.00 26.03 121 VAL A O 1
ATOM 770 N N . VAL A 1 95 ? 8.294 43.373 13.621 1.00 27.82 122 VAL A N 1
ATOM 771 C CA . VAL A 1 95 ? 9.473 43.650 12.816 1.00 27.84 122 VAL A CA 1
ATOM 772 C C . VAL A 1 95 ? 10.664 42.907 13.382 1.00 28.10 122 VAL A C 1
ATOM 773 O O . VAL A 1 95 ? 10.998 43.033 14.561 1.00 30.29 122 VAL A O 1
ATOM 777 N N . ILE A 1 96 ? 11.286 42.123 12.519 1.00 28.56 123 ILE A N 1
ATOM 778 C CA . ILE A 1 96 ? 12.443 41.328 12.875 1.00 30.65 123 ILE A CA 1
ATOM 779 C C . ILE A 1 96 ? 13.563 41.671 11.913 1.00 30.13 123 ILE A C 1
ATOM 780 O O . ILE A 1 96 ? 13.420 41.527 10.695 1.00 27.74 123 ILE A O 1
ATOM 785 N N . ASP A 1 97 ? 14.652 42.199 12.466 1.00 33.37 124 ASP A N 1
ATOM 786 C CA . ASP A 1 97 ? 15.815 42.582 11.681 1.00 36.71 124 ASP A CA 1
ATOM 787 C C . ASP A 1 97 ? 15.397 43.561 10.562 1.00 37.09 124 ASP A C 1
ATOM 788 O O . ASP A 1 97 ? 15.808 43.428 9.410 1.00 37.82 124 ASP A O 1
ATOM 793 N N . GLY A 1 98 ? 14.552 44.529 10.923 1.00 37.42 125 GLY A N 1
ATOM 794 C CA . GLY A 1 98 ? 14.047 45.538 9.989 1.00 36.46 125 GLY A CA 1
ATOM 795 C C . GLY A 1 98 ? 13.001 45.082 8.979 1.00 35.08 125 GLY A C 1
ATOM 796 O O . GLY A 1 98 ? 12.604 45.864 8.111 1.00 34.31 125 GLY A O 1
ATOM 797 N N . LYS A 1 99 ? 12.522 43.842 9.105 1.00 30.39 126 LYS A N 1
ATOM 798 C CA . LYS A 1 99 ? 11.542 43.282 8.174 1.00 31.45 126 LYS A CA 1
ATOM 799 C C . LYS A 1 99 ? 10.197 43.015 8.874 1.00 27.73 126 LYS A C 1
ATOM 800 O O . LYS A 1 99 ? 10.171 42.391 9.930 1.00 25.99 126 LYS A O 1
ATOM 806 N N . LYS A 1 100 ? 9.098 43.477 8.276 1.00 26.62 127 LYS A N 1
ATOM 807 C CA . LYS A 1 100 ? 7.760 43.287 8.838 1.00 27.40 127 LYS A CA 1
ATOM 808 C C . LYS A 1 100 ? 7.237 41.891 8.461 1.00 24.59 127 LYS A C 1
ATOM 809 O O . LYS A 1 100 ? 7.316 41.473 7.302 1.00 26.14 127 LYS A O 1
ATOM 823 N N . LYS A 1 102 ? 4.369 38.870 8.112 1.00 19.03 129 LYS A N 1
ATOM 824 C CA . LYS A 1 102 ? 2.968 38.717 7.746 1.00 20.48 129 LYS A CA 1
ATOM 825 C C . LYS A 1 102 ? 2.282 37.770 8.722 1.00 18.75 129 LYS A C 1
ATOM 826 O O . LYS A 1 102 ? 2.757 36.650 8.938 1.00 16.52 129 LYS A O 1
ATOM 832 N N . TYR A 1 103 ? 1.147 38.192 9.278 1.00 19.46 130 TYR A N 1
ATOM 833 C CA . TYR A 1 103 ? 0.443 37.319 10.232 1.00 18.48 130 TYR A CA 1
ATOM 834 C C . TYR A 1 103 ? -0.183 36.115 9.535 1.00 19.00 130 TYR A C 1
ATOM 835 O O . TYR A 1 103 ? -0.938 36.283 8.561 1.00 21.45 130 TYR A O 1
ATOM 844 N N . GLU A 1 104 ? 0.075 34.915 10.070 1.00 17.99 131 GLU A N 1
ATOM 845 C CA . GLU A 1 104 ? -0.461 33.673 9.503 1.00 18.35 131 GLU A CA 1
ATOM 846 C C . GLU A 1 104 ? -1.263 32.819 10.497 1.00 19.60 131 GLU A C 1
ATOM 847 O O . GLU A 1 104 ? -1.418 31.635 10.291 1.00 22.43 131 GLU A O 1
ATOM 853 N N . GLY A 1 105 ? -1.761 33.413 11.576 1.00 18.63 132 GLY A N 1
ATOM 854 C CA . GLY A 1 105 ? -2.642 32.678 12.454 1.00 18.69 132 GLY A CA 1
ATOM 855 C C . GLY A 1 105 ? -2.057 32.193 13.754 1.00 16.84 132 GLY A C 1
ATOM 856 O O . GLY A 1 105 ? -0.879 32.419 14.066 1.00 16.39 132 GLY A O 1
ATOM 857 N N . ASN A 1 106 ? -2.923 31.554 14.523 1.00 17.45 133 ASN A N 1
ATOM 858 C CA . ASN A 1 106 ? -2.569 31.039 15.828 1.00 16.21 133 ASN A CA 1
ATOM 859 C C . ASN A 1 106 ? -2.113 29.595 15.716 1.00 16.97 133 ASN A C 1
ATOM 860 O O . ASN A 1 106 ? -2.907 28.640 15.876 1.00 18.92 133 ASN A O 1
ATOM 865 N N . VAL A 1 107 ? -0.823 29.442 15.451 1.00 15.36 134 VAL A N 1
ATOM 866 C CA . VAL A 1 107 ? -0.166 28.144 15.310 1.00 14.19 134 VAL A CA 1
ATOM 867 C C . VAL A 1 107 ? 0.933 28.082 16.371 1.00 13.39 134 VAL A C 1
ATOM 868 O O . VAL A 1 107 ? 1.594 29.072 16.642 1.00 13.29 134 VAL A O 1
ATOM 872 N N . VAL A 1 108 ? 1.056 26.923 17.007 1.00 13.23 135 VAL A N 1
ATOM 873 C CA . VAL A 1 108 ? 2.039 26.712 18.048 1.00 13.34 135 VAL A CA 1
ATOM 874 C C . VAL A 1 108 ? 2.905 25.500 17.719 1.00 13.81 135 VAL A C 1
ATOM 875 O O . VAL A 1 108 ? 2.610 24.739 16.821 1.00 14.22 135 VAL A O 1
ATOM 879 N N . ILE A 1 109 ? 4.012 25.353 18.434 1.00 12.94 136 ILE A N 1
ATOM 880 C CA . ILE A 1 109 ? 4.816 24.135 18.345 1.00 12.52 136 ILE A CA 1
ATOM 881 C C . ILE A 1 109 ? 4.257 23.154 19.391 1.00 13.79 136 ILE A C 1
ATOM 882 O O . ILE A 1 109 ? 4.069 23.498 20.575 1.00 14.44 136 ILE A O 1
ATOM 887 N N . GLY A 1 110 ? 3.978 21.929 18.971 1.00 14.82 137 GLY A N 1
ATOM 888 C CA . GLY A 1 110 ? 3.414 20.970 19.902 1.00 15.89 137 GLY A CA 1
ATOM 889 C C . GLY A 1 110 ? 1.970 21.273 20.230 1.00 16.40 137 GLY A C 1
ATOM 890 O O . GLY A 1 110 ? 1.218 21.820 19.398 1.00 16.05 137 GLY A O 1
ATOM 891 N N . ASP A 1 111 ? 1.565 20.956 21.451 1.00 16.34 138 ASP A N 1
ATOM 892 C CA . ASP A 1 111 ? 0.143 21.017 21.799 1.00 17.73 138 ASP A CA 1
ATOM 893 C C . ASP A 1 111 ? -0.299 22.203 22.638 1.00 18.26 138 ASP A C 1
ATOM 894 O O . ASP A 1 111 ? -1.498 22.363 22.940 1.00 19.07 138 ASP A O 1
ATOM 899 N N . ALA A 1 112 ? 0.647 23.083 22.923 1.00 15.52 139 ALA A N 1
ATOM 900 C CA . ALA A 1 112 ? 0.396 24.264 23.721 1.00 15.43 139 ALA A CA 1
ATOM 901 C C . ALA A 1 112 ? 1.487 25.272 23.415 1.00 14.86 139 ALA A C 1
ATOM 902 O O . ALA A 1 112 ? 2.580 24.905 22.969 1.00 15.30 139 ALA A O 1
ATOM 904 N N . ARG A 1 113 ? 1.227 26.532 23.702 1.00 13.75 140 ARG A N 1
ATOM 905 C CA . ARG A 1 113 ? 2.203 27.585 23.530 1.00 13.19 140 ARG A CA 1
ATOM 906 C C . ARG A 1 113 ? 3.219 27.520 24.646 1.00 13.35 140 ARG A C 1
ATOM 907 O O . ARG A 1 113 ? 2.912 27.822 25.800 1.00 16.10 140 ARG A O 1
ATOM 915 N N . LYS A 1 114 ? 4.424 27.096 24.339 1.00 12.62 141 LYS A N 1
ATOM 916 C CA . LYS A 1 114 ? 5.478 26.962 25.328 1.00 12.95 141 LYS A CA 1
ATOM 917 C C . LYS A 1 114 ? 6.742 27.640 24.812 1.00 12.88 141 LYS A C 1
ATOM 918 O O . LYS A 1 114 ? 6.963 27.715 23.609 1.00 12.94 141 LYS A O 1
ATOM 924 N N . TYR A 1 115 ? 7.540 28.162 25.751 1.00 13.87 142 TYR A N 1
ATOM 925 C CA . TYR A 1 115 ? 8.872 28.728 25.485 1.00 14.54 142 TYR A CA 1
ATOM 926 C C . TYR A 1 115 ? 8.913 30.106 24.830 1.00 15.42 142 TYR A C 1
ATOM 927 O O . TYR A 1 115 ? 9.897 30.828 24.958 1.00 17.54 142 TYR A O 1
ATOM 936 N N . THR A 1 116 ? 7.824 30.496 24.196 1.00 14.55 143 THR A N 1
ATOM 937 C CA . THR A 1 116 ? 7.783 31.758 23.490 1.00 14.56 143 THR A CA 1
ATOM 938 C C . THR A 1 116 ? 6.349 32.276 23.446 1.00 15.66 143 THR A C 1
ATOM 939 O O . THR A 1 116 ? 5.431 31.592 23.876 1.00 16.16 143 THR A O 1
ATOM 943 N N . ASP A 1 117 ? 6.180 33.518 22.994 1.00 14.68 144 ASP A N 1
ATOM 944 C CA . ASP A 1 117 ? 4.870 34.074 22.751 1.00 15.40 144 ASP A CA 1
ATOM 945 C C . ASP A 1 117 ? 4.462 33.910 21.274 1.00 14.39 144 ASP A C 1
ATOM 946 O O . ASP A 1 117 ? 3.313 33.558 20.971 1.00 15.60 144 ASP A O 1
ATOM 959 N N . TYR A 1 119 ? 5.934 32.890 17.015 1.00 12.74 146 TYR A N 1
ATOM 960 C CA . TYR A 1 119 ? 6.821 32.045 16.222 1.00 12.02 146 TYR A CA 1
ATOM 961 C C . TYR A 1 119 ? 6.952 32.715 14.868 1.00 13.14 146 TYR A C 1
ATOM 962 O O . TYR A 1 119 ? 5.971 33.126 14.289 1.00 15.50 146 TYR A O 1
ATOM 971 N N . ALA A 1 120 ? 8.149 32.842 14.358 1.00 11.81 147 ALA A N 1
ATOM 972 C CA . ALA A 1 120 ? 8.339 33.488 13.047 1.00 11.99 147 ALA A CA 1
ATOM 973 C C . ALA A 1 120 ? 9.106 32.571 12.128 1.00 12.78 147 ALA A C 1
ATOM 974 O O . ALA A 1 120 ? 9.965 31.820 12.578 1.00 12.24 147 ALA A O 1
ATOM 976 N N . VAL A 1 121 ? 8.786 32.618 10.835 1.00 11.55 148 VAL A N 1
ATOM 977 C CA . VAL A 1 121 ? 9.517 31.843 9.861 1.00 12.01 148 VAL A CA 1
ATOM 978 C C . VAL A 1 121 ? 9.965 32.805 8.787 1.00 11.56 148 VAL A C 1
ATOM 979 O O . VAL A 1 121 ? 9.144 33.514 8.205 1.00 11.86 148 VAL A O 1
ATOM 983 N N . VAL A 1 122 ? 11.260 32.779 8.514 1.00 11.27 149 VAL A N 1
ATOM 984 C CA . VAL A 1 122 ? 11.856 33.642 7.485 1.00 12.01 149 VAL A CA 1
ATOM 985 C C . VAL A 1 122 ? 12.683 32.808 6.495 1.00 12.09 149 VAL A C 1
ATOM 986 O O . VAL A 1 122 ? 12.936 31.650 6.718 1.00 12.12 149 VAL A O 1
ATOM 990 N N . SER A 1 123 ? 13.042 33.395 5.366 1.00 12.91 150 SER A N 1
ATOM 991 C CA . SER A 1 123 ? 13.814 32.650 4.403 1.00 13.76 150 SER A CA 1
ATOM 992 C C . SER A 1 123 ? 15.162 32.238 5.015 1.00 13.13 150 SER A C 1
ATOM 993 O O . SER A 1 123 ? 15.625 32.828 5.974 1.00 13.25 150 SER A O 1
ATOM 996 N N . ASP A 1 124 ? 15.767 31.205 4.463 1.00 13.49 151 ASP A N 1
ATOM 997 C CA . ASP A 1 124 ? 17.039 30.749 4.942 1.00 13.98 151 ASP A CA 1
ATOM 998 C C . ASP A 1 124 ? 18.074 31.892 4.877 1.00 14.86 151 ASP A C 1
ATOM 999 O O . ASP A 1 124 ? 18.897 32.049 5.772 1.00 15.65 151 ASP A O 1
ATOM 1004 N N . ALA A 1 125 ? 18.040 32.704 3.816 1.00 15.43 152 ALA A N 1
ATOM 1005 C CA . ALA A 1 125 ? 19.000 33.796 3.693 1.00 16.15 152 ALA A CA 1
ATOM 1006 C C . ALA A 1 125 ? 18.755 34.872 4.751 1.00 16.87 152 ALA A C 1
ATOM 1007 O O . ALA A 1 125 ? 19.700 35.458 5.272 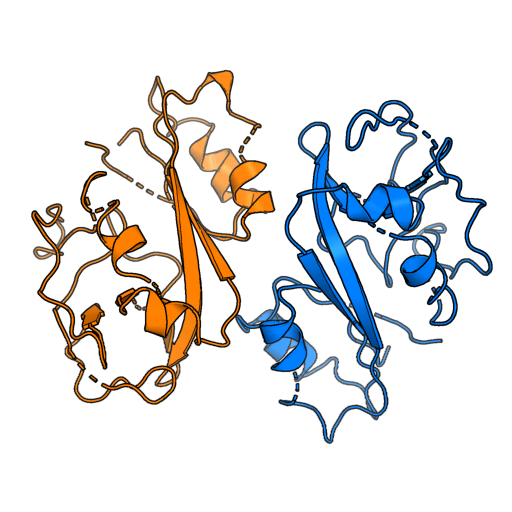1.00 19.87 152 ALA A O 1
ATOM 1009 N N . GLU A 1 126 ? 17.489 35.155 5.031 1.00 15.20 153 GLU A N 1
ATOM 1010 C CA . GLU A 1 126 ? 17.135 36.150 6.031 1.00 15.96 153 GLU A CA 1
ATOM 1011 C C . GLU A 1 126 ? 17.540 35.688 7.428 1.00 15.62 153 GLU A C 1
ATOM 1012 O O . GLU A 1 126 ? 18.031 36.494 8.262 1.00 17.55 153 GLU A O 1
ATOM 1018 N N . TYR A 1 127 ? 17.355 34.409 7.679 1.00 15.45 154 TYR A N 1
ATOM 1019 C CA . TYR A 1 127 ? 17.676 33.828 8.993 1.00 14.63 154 TYR A CA 1
ATOM 1020 C C . TYR A 1 127 ? 19.168 33.922 9.297 1.00 16.10 154 TYR A C 1
ATOM 1021 O O . TYR A 1 127 ? 19.561 34.174 10.439 1.00 16.87 154 TYR A O 1
ATOM 1030 N N . ALA A 1 128 ? 19.978 33.789 8.257 1.00 16.33 155 ALA A N 1
ATOM 1031 C CA . ALA A 1 128 ? 21.423 33.799 8.393 1.00 17.77 155 ALA A CA 1
ATOM 1032 C C . ALA A 1 128 ? 21.920 35.119 8.952 1.00 19.04 155 ALA A C 1
ATOM 1033 O O . ALA A 1 128 ? 22.975 35.170 9.553 1.00 21.86 155 ALA A O 1
ATOM 1035 N N . LYS A 1 129 ? 21.154 36.174 8.739 1.00 18.91 156 LYS A N 1
ATOM 1036 C CA . LYS A 1 129 ? 21.533 37.516 9.156 1.00 21.51 156 LYS A CA 1
ATOM 1037 C C . LYS A 1 129 ? 21.073 37.881 10.557 1.00 21.05 156 LYS A C 1
ATOM 1038 O O . LYS A 1 129 ? 21.438 38.950 11.068 1.00 23.03 156 LYS A O 1
ATOM 1044 N N . ILE A 1 130 ? 20.259 37.025 11.180 1.00 19.43 157 ILE A N 1
ATOM 1045 C CA . ILE A 1 130 ? 19.709 37.320 12.515 1.00 19.88 157 ILE A CA 1
ATOM 1046 C C . ILE A 1 130 ? 20.760 36.972 13.580 1.00 21.78 157 ILE A C 1
ATOM 1047 O O . ILE A 1 130 ? 21.301 35.863 13.596 1.00 23.22 157 ILE A O 1
ATOM 1052 N N . SER A 1 131 ? 21.085 37.925 14.448 1.00 23.30 158 SER A N 1
ATOM 1053 C CA . SER A 1 131 ? 22.155 37.708 15.419 1.00 25.04 158 SER A CA 1
ATOM 1054 C C . SER A 1 131 ? 21.790 37.022 16.739 1.00 25.85 158 SER A C 1
ATOM 1055 O O . SER A 1 131 ? 22.717 36.631 17.479 1.00 30.28 158 SER A O 1
ATOM 1058 N N . GLU A 1 132 ? 20.480 36.873 17.007 1.00 23.03 159 GLU A N 1
ATOM 1059 C CA . GLU A 1 132 ? 19.906 36.280 18.230 1.00 25.09 159 GLU A CA 1
ATOM 1060 C C . GLU A 1 132 ? 20.448 34.902 18.569 1.00 25.22 159 GLU A C 1
ATOM 1061 O O . GLU A 1 132 ? 20.818 34.134 17.667 1.00 22.32 159 GLU A O 1
ATOM 1067 N N . PRO A 1 133 ? 20.422 34.563 19.875 1.00 29.44 160 PRO A N 1
ATOM 1068 C CA . PRO A 1 133 ? 20.961 33.297 20.327 1.00 29.77 160 PRO A CA 1
ATOM 1069 C C . PRO A 1 133 ? 20.221 32.107 19.741 1.00 26.12 160 PRO A C 1
ATOM 1070 O O . PRO A 1 133 ? 18.987 32.105 19.662 1.00 25.14 160 PRO A O 1
ATOM 1074 N N . VAL A 1 134 ? 20.996 31.125 19.314 1.00 27.17 161 VAL A N 1
ATOM 1075 C CA . VAL A 1 134 ? 20.460 29.897 18.772 1.00 24.10 161 VAL A CA 1
ATOM 1076 C C . VAL A 1 134 ? 20.039 28.956 19.910 1.00 22.77 161 VAL A C 1
ATOM 1077 O O . VAL A 1 134 ? 20.703 28.811 20.945 1.00 24.00 161 VAL A O 1
ATOM 1081 N N . LYS A 1 135 ? 18.901 28.322 19.709 1.00 18.27 162 LYS A N 1
ATOM 1082 C CA . LYS A 1 135 ? 18.345 27.395 20.658 1.00 17.04 162 LYS A CA 1
ATOM 1083 C C . LYS A 1 135 ? 17.921 26.176 19.857 1.00 16.19 162 LYS A C 1
ATOM 1084 O O . LYS A 1 135 ? 17.742 26.238 18.632 1.00 16.83 162 LYS A O 1
ATOM 1090 N N . THR A 1 136 ? 17.770 25.067 20.544 1.00 14.57 163 THR A N 1
ATOM 1091 C CA . THR A 1 136 ? 17.329 23.826 19.941 1.00 14.16 163 THR A CA 1
ATOM 1092 C C . THR A 1 136 ? 15.934 23.448 20.426 1.00 13.71 163 THR A C 1
ATOM 1093 O O . THR A 1 136 ? 15.625 23.569 21.624 1.00 14.83 163 THR A O 1
ATOM 1097 N N . ILE A 1 137 ? 15.083 23.049 19.493 1.00 13.43 164 ILE A N 1
ATOM 1098 C CA . ILE A 1 137 ? 13.789 22.501 19.775 1.00 13.09 164 ILE A CA 1
ATOM 1099 C C . ILE A 1 137 ? 13.918 21.039 19.470 1.00 12.81 164 ILE A C 1
ATOM 1100 O O . ILE A 1 137 ? 14.185 20.657 18.336 1.00 12.85 164 ILE A O 1
ATOM 1105 N N . GLY A 1 138 ? 13.736 20.216 20.486 1.00 12.33 165 GLY A N 1
ATOM 1106 C CA . GLY A 1 138 ? 13.849 18.793 20.327 1.00 12.56 165 GLY A CA 1
ATOM 1107 C C . GLY A 1 138 ? 12.535 18.077 20.518 1.00 12.53 165 GLY A C 1
ATOM 1108 O O . GLY A 1 138 ? 11.741 18.423 21.382 1.00 13.11 165 GLY A O 1
ATOM 1109 N N . LEU A 1 139 ? 12.252 17.123 19.659 1.00 13.33 166 LEU A N 1
ATOM 1110 C CA . LEU A 1 139 ? 11.110 16.266 19.776 1.00 13.30 166 LEU A CA 1
ATOM 1111 C C . LEU A 1 139 ? 11.632 14.867 20.045 1.00 13.47 166 LEU A C 1
ATOM 1112 O O . LEU A 1 139 ? 12.413 14.353 19.280 1.00 13.74 166 LEU A O 1
ATOM 1117 N N . ALA A 1 140 ? 11.219 14.261 21.142 1.00 13.03 167 ALA A N 1
ATOM 1118 C CA . ALA A 1 140 ? 11.552 12.867 21.444 1.00 13.73 167 ALA A CA 1
ATOM 1119 C C . ALA A 1 140 ? 10.257 12.048 21.500 1.00 13.50 167 ALA A C 1
ATOM 1120 O O . ALA A 1 140 ? 9.332 12.383 22.260 1.00 14.20 167 ALA A O 1
ATOM 1122 N N A SER A 1 141 ? 10.175 11.005 20.696 0.60 14.48 168 SER A N 1
ATOM 1123 N N B SER A 1 141 ? 10.163 11.013 20.674 0.40 14.08 168 SER A N 1
ATOM 1124 C CA A SER A 1 141 ? 9.021 10.126 20.675 0.60 15.05 168 SER A CA 1
ATOM 1125 C CA B SER A 1 141 ? 9.026 10.105 20.710 0.40 14.33 168 SER A CA 1
ATOM 1126 C C A SER A 1 141 ? 9.406 8.880 21.462 0.60 14.99 168 SER A C 1
ATOM 1127 C C B SER A 1 141 ? 9.466 8.924 21.528 0.40 14.71 168 SER A C 1
ATOM 1128 O O A SER A 1 141 ? 10.341 8.183 21.102 0.60 14.70 168 SER A O 1
ATOM 1129 O O B SER A 1 141 ? 10.491 8.309 21.252 0.40 14.59 168 SER A O 1
ATOM 1134 N N . PHE A 1 142 ? 8.709 8.622 22.568 1.00 15.19 169 PHE A N 1
ATOM 1135 C CA . PHE A 1 142 ? 9.048 7.517 23.448 1.00 16.04 169 PHE A CA 1
ATOM 1136 C C . PHE A 1 142 ? 8.352 6.225 23.067 1.00 18.14 169 PHE A C 1
ATOM 1137 O O . PHE A 1 142 ? 7.233 6.242 22.547 1.00 19.63 169 PHE A O 1
ATOM 1145 N N . LYS A 1 143 ? 9.031 5.111 23.308 1.00 17.91 170 LYS A N 1
ATOM 1146 C CA . LYS A 1 143 ? 8.472 3.798 23.028 1.00 20.19 170 LYS A CA 1
ATOM 1147 C C . LYS A 1 143 ? 7.194 3.592 23.814 1.00 21.69 170 LYS A C 1
ATOM 1148 O O . LYS A 1 143 ? 6.222 3.022 23.303 1.00 23.67 170 LYS A O 1
ATOM 1154 N N . GLU A 1 144 ? 7.192 4.067 25.051 1.00 20.00 171 GLU A N 1
ATOM 1155 C CA . GLU A 1 144 ? 6.035 3.942 25.917 1.00 22.42 171 GLU A CA 1
ATOM 1156 C C . GLU A 1 144 ? 5.775 5.242 26.665 1.00 20.36 171 GLU A C 1
ATOM 1157 O O . GLU A 1 144 ? 6.660 6.083 26.826 1.00 20.12 171 GLU A O 1
ATOM 1163 N N . ASN A 1 145 ? 4.535 5.389 27.117 1.00 20.26 172 ASN A N 1
ATOM 1164 C CA . ASN A 1 145 ? 4.102 6.522 27.907 1.00 20.14 172 ASN A CA 1
ATOM 1165 C C . ASN A 1 145 ? 5.171 7.025 28.887 1.00 19.54 172 ASN A C 1
ATOM 1166 O O . ASN A 1 145 ? 5.475 6.347 29.868 1.00 22.04 172 ASN A O 1
ATOM 1171 N N . PRO A 1 146 ? 5.723 8.229 28.648 1.00 18.26 173 PRO A N 1
ATOM 1172 C CA . PRO A 1 146 ? 6.750 8.808 29.540 1.00 18.54 173 PRO A CA 1
ATOM 1173 C C . PRO A 1 146 ? 6.192 9.853 30.511 1.00 19.81 173 PRO A C 1
ATOM 1174 O O . PRO A 1 146 ? 6.964 10.540 31.207 1.00 19.26 173 PRO A O 1
ATOM 1178 N N . LYS A 1 147 ? 4.868 9.942 30.607 1.00 20.61 174 LYS A N 1
ATOM 1179 C CA . LYS A 1 147 ? 4.248 11.015 31.395 1.00 23.04 174 LYS A CA 1
ATOM 1180 C C . LYS A 1 147 ? 4.433 10.946 32.904 1.00 22.61 174 LYS A C 1
ATOM 1181 O O . LYS A 1 147 ? 4.566 11.991 33.554 1.00 23.40 174 LYS A O 1
ATOM 1187 N N . GLU A 1 148 ? 4.543 9.748 33.461 1.00 23.41 175 GLU A N 1
ATOM 1188 C CA . GLU A 1 148 ? 4.501 9.639 34.923 1.00 25.65 175 GLU A CA 1
ATOM 1189 C C . GLU A 1 148 ? 5.822 9.808 35.679 1.00 25.50 175 GLU A C 1
ATOM 1190 O O . GLU A 1 148 ? 5.810 10.174 36.856 1.00 28.34 175 GLU A O 1
ATOM 1196 N N . LYS A 1 149 ? 6.948 9.578 35.020 1.00 24.29 176 LYS A N 1
ATOM 1197 C CA . LYS A 1 149 ? 8.230 9.700 35.682 1.00 24.90 176 LYS A CA 1
ATOM 1198 C C . LYS A 1 149 ? 9.254 10.482 34.842 1.00 23.76 176 LYS A C 1
ATOM 1199 O O . LYS A 1 149 ? 9.877 11.424 35.339 1.00 23.82 176 LYS A O 1
ATOM 1205 N N . ILE A 1 150 ? 9.414 10.102 33.574 1.00 20.78 177 ILE A N 1
ATOM 1206 C CA . ILE A 1 150 ? 10.409 10.747 32.708 1.00 19.44 177 ILE A CA 1
ATOM 1207 C C . ILE A 1 150 ? 10.102 12.226 32.508 1.00 18.75 177 ILE A C 1
ATOM 1208 O O . ILE A 1 150 ? 10.949 13.095 32.735 1.00 18.65 177 ILE A O 1
ATOM 1213 N N . PHE A 1 151 ? 8.867 12.520 32.140 1.00 18.18 178 PHE A N 1
ATOM 1214 C CA . PHE A 1 151 ? 8.483 13.902 31.903 1.00 17.70 178 PHE A CA 1
ATOM 1215 C C . PHE A 1 151 ? 8.701 14.807 33.138 1.00 19.06 178 PHE A C 1
ATOM 1216 O O . PHE A 1 151 ? 9.310 15.868 33.023 1.00 17.92 178 PHE A O 1
ATOM 1224 N N . PRO A 1 152 ? 8.217 14.394 34.321 1.00 19.61 179 PRO A N 1
ATOM 1225 C CA . PRO A 1 152 ? 8.473 15.278 35.464 1.00 20.72 179 PRO A CA 1
ATOM 1226 C C . PRO A 1 152 ? 9.956 15.423 35.808 1.00 20.64 179 PRO A C 1
ATOM 1227 O O . PRO A 1 152 ? 10.362 16.463 36.305 1.00 21.72 179 PRO A O 1
ATOM 1231 N N . ASP A 1 153 ? 10.748 14.395 35.538 1.00 20.86 180 ASP A N 1
ATOM 1232 C CA . ASP A 1 153 ? 12.182 14.462 35.816 1.00 22.19 180 ASP A CA 1
ATOM 1233 C C . ASP A 1 153 ? 12.841 15.469 34.878 1.00 20.58 180 ASP A C 1
ATOM 1234 O O . ASP A 1 153 ? 13.709 16.240 35.294 1.00 20.11 180 ASP A O 1
ATOM 1239 N N . ILE A 1 154 ? 12.391 15.492 33.623 1.00 18.82 181 ILE A N 1
ATOM 1240 C CA . ILE A 1 154 ? 12.903 16.481 32.660 1.00 18.13 181 ILE A CA 1
ATOM 1241 C C . ILE A 1 154 ? 12.516 17.901 33.095 1.00 20.30 181 ILE A C 1
ATOM 1242 O O . ILE A 1 154 ? 13.324 18.837 33.043 1.00 18.68 181 ILE A O 1
ATOM 1247 N N . LYS A 1 155 ? 11.278 18.054 33.544 1.00 22.57 182 LYS A N 1
ATOM 1248 C CA . LYS A 1 155 ? 10.824 19.347 34.048 1.00 24.86 182 LYS A CA 1
ATOM 1249 C C . LYS A 1 155 ? 11.551 19.804 35.308 1.00 27.27 182 LYS A C 1
ATOM 1250 O O . LYS A 1 155 ? 11.842 20.984 35.449 1.00 30.36 182 LYS A O 1
ATOM 1256 N N . ARG A 1 156 ? 11.845 18.886 36.222 1.00 27.99 183 ARG A N 1
ATOM 1257 C CA . ARG A 1 156 ? 12.566 19.243 37.471 1.00 31.11 183 ARG A CA 1
ATOM 1258 C C . ARG A 1 156 ? 14.041 19.513 37.235 1.00 29.72 183 ARG A C 1
ATOM 1259 O O . ARG A 1 156 ? 14.682 20.220 38.005 1.00 31.65 183 ARG A O 1
ATOM 1267 N N . GLY A 1 157 ? 14.570 18.925 36.173 1.00 26.22 184 GLY A N 1
ATOM 1268 C CA . GLY A 1 157 ? 15.951 19.045 35.816 1.00 24.36 184 GLY A CA 1
ATOM 1269 C C . GLY A 1 157 ? 16.355 20.407 35.303 1.00 24.34 184 GLY A C 1
ATOM 1270 O O . GLY A 1 157 ? 15.521 21.288 35.083 1.00 25.13 184 GLY A O 1
ATOM 1271 N N . SER A 1 158 ? 17.655 20.551 35.088 1.00 23.03 185 SER A N 1
ATOM 1272 C CA . SER A 1 158 ? 18.250 21.804 34.654 1.00 22.91 185 SER A CA 1
ATOM 1273 C C . SER A 1 158 ? 18.908 21.704 33.294 1.00 22.05 185 SER A C 1
ATOM 1274 O O . SER A 1 158 ? 19.739 22.540 32.959 1.00 23.46 185 SER A O 1
ATOM 1277 N N . LYS A 1 159 ? 18.592 20.664 32.532 1.00 17.19 186 LYS A N 1
ATOM 1278 C CA . LYS A 1 159 ? 19.220 20.483 31.215 1.00 17.33 186 LYS A CA 1
ATOM 1279 C C . LYS A 1 159 ? 18.479 21.257 30.148 1.00 15.68 186 LYS A C 1
ATOM 1280 O O . LYS A 1 159 ? 19.103 21.917 29.293 1.00 16.42 186 LYS A O 1
ATOM 1286 N N . VAL A 1 160 ? 17.148 21.199 30.184 1.00 14.61 187 VAL A N 1
ATOM 1287 C CA . VAL A 1 160 ? 16.366 21.971 29.228 1.00 14.05 187 VAL A CA 1
ATOM 1288 C C . VAL A 1 160 ? 15.567 23.037 29.960 1.00 15.37 187 VAL A C 1
ATOM 1289 O O . VAL A 1 160 ? 15.267 22.907 31.156 1.00 17.12 187 VAL A O 1
ATOM 1293 N N A GLU A 1 161 ? 15.266 24.102 29.206 0.60 15.48 188 GLU A N 1
ATOM 1294 N N B GLU A 1 161 ? 15.212 24.087 29.255 0.40 15.13 188 GLU A N 1
ATOM 1295 C CA A GLU A 1 161 ? 14.550 25.296 29.702 0.60 16.80 188 GLU A CA 1
ATOM 1296 C CA B GLU A 1 161 ? 14.481 25.156 29.898 0.40 16.00 188 GLU A CA 1
ATOM 1297 C C A GLU A 1 161 ? 13.028 25.114 29.816 0.60 16.37 188 GLU A C 1
ATOM 1298 C C B GLU A 1 161 ? 13.006 24.926 29.973 0.40 15.84 188 GLU A C 1
ATOM 1299 O O A GLU A 1 161 ? 12.374 25.761 30.658 0.60 18.15 188 GLU A O 1
ATOM 1300 O O B GLU A 1 161 ? 12.360 25.331 30.943 0.40 16.89 188 GLU A O 1
ATOM 1311 N N . GLU A 1 162 ? 12.471 24.234 28.978 1.00 14.60 189 GLU A N 1
ATOM 1312 C CA . GLU A 1 162 ? 11.050 23.992 28.950 1.00 15.37 189 GLU A CA 1
ATOM 1313 C C . GLU A 1 162 ? 10.791 22.668 28.248 1.00 13.32 189 GLU A C 1
ATOM 1314 O O . GLU A 1 162 ? 11.603 22.203 27.459 1.00 12.95 189 GLU A O 1
ATOM 1320 N N . ALA A 1 163 ? 9.679 22.034 28.601 1.00 13.76 190 ALA A N 1
ATOM 1321 C CA . ALA A 1 163 ? 9.292 20.769 28.010 1.00 12.94 190 ALA A CA 1
ATOM 1322 C C . ALA A 1 163 ? 7.807 20.568 28.184 1.00 13.43 190 ALA A C 1
ATOM 1323 O O . ALA A 1 163 ? 7.220 21.035 29.148 1.00 14.98 190 ALA A O 1
ATOM 1325 N N . HIS A 1 164 ? 7.187 19.881 27.224 1.00 12.66 191 HIS A N 1
ATOM 1326 C CA . HIS A 1 164 ? 5.772 19.575 27.297 1.00 13.49 191 HIS A CA 1
ATOM 1327 C C . HIS A 1 164 ? 5.452 18.294 26.564 1.00 13.52 191 HIS A C 1
ATOM 1328 O O . HIS A 1 164 ? 6.171 17.898 25.627 1.00 12.93 191 HIS A O 1
ATOM 1343 N N . VAL A 1 166 ? 3.335 15.981 24.092 1.00 15.97 193 VAL A N 1
ATOM 1344 C CA . VAL A 1 166 ? 2.668 16.213 22.845 1.00 17.95 193 VAL A CA 1
ATOM 1345 C C . VAL A 1 166 ? 2.238 14.920 22.183 1.00 18.51 193 VAL A C 1
ATOM 1346 O O . VAL A 1 166 ? 2.833 13.875 22.405 1.00 18.20 193 VAL A O 1
ATOM 1350 N N A GLU A 1 167 ? 1.190 14.996 21.365 0.60 19.56 194 GLU A N 1
ATOM 1351 N N B GLU A 1 167 ? 1.190 15.009 21.369 0.40 19.58 194 GLU A N 1
ATOM 1352 C CA A GLU A 1 167 ? 0.758 13.846 20.580 0.60 22.12 194 GLU A CA 1
ATOM 1353 C CA B GLU A 1 167 ? 0.749 13.889 20.562 0.40 21.67 194 GLU A CA 1
ATOM 1354 C C A GLU A 1 167 ? 1.584 13.831 19.300 0.60 22.48 194 GLU A C 1
ATOM 1355 C C B GLU A 1 167 ? 1.671 13.863 19.354 0.40 21.85 194 GLU A C 1
ATOM 1356 O O A GLU A 1 167 ? 1.674 14.841 18.585 0.60 23.29 194 GLU A O 1
ATOM 1357 O O B GLU A 1 167 ? 1.923 14.908 18.745 0.40 21.52 194 GLU A O 1
ATOM 1368 N N . VAL A 1 168 ? 2.211 12.697 19.021 1.00 22.27 195 VAL A N 1
ATOM 1369 C CA . VAL A 1 168 ? 3.059 12.608 17.848 1.00 24.39 195 VAL A CA 1
ATOM 1370 C C . VAL A 1 168 ? 2.253 12.203 16.617 1.00 27.79 195 VAL A C 1
ATOM 1371 O O . VAL A 1 168 ? 1.135 11.700 16.731 1.00 29.79 195 VAL A O 1
ATOM 1375 N N . LYS A 1 169 ? 2.825 12.459 15.450 1.00 30.80 196 LYS A N 1
ATOM 1376 C CA . LYS A 1 169 ? 2.170 12.176 14.167 1.00 35.00 196 LYS A CA 1
ATOM 1377 C C . LYS A 1 169 ? 1.627 10.744 14.050 1.00 38.99 196 LYS A C 1
ATOM 1378 O O . LYS A 1 169 ? 0.697 10.489 13.272 1.00 41.19 196 LYS A O 1
ATOM 1385 N N . ALA B 1 3 ? 18.642 48.547 49.186 1.00 38.09 0 ALA B N 1
ATOM 1386 C CA . ALA B 1 3 ? 18.883 47.750 47.961 1.00 34.18 0 ALA B CA 1
ATOM 1387 C C . ALA B 1 3 ? 18.156 48.354 46.777 1.00 32.05 0 ALA B C 1
ATOM 1388 O O . ALA B 1 3 ? 16.946 48.588 46.827 1.00 34.65 0 ALA B O 1
ATOM 1390 N N . THR B 1 4 ? 18.899 48.604 45.709 1.00 28.54 31 THR B N 1
ATOM 1391 C CA . THR B 1 4 ? 18.303 49.217 44.515 1.00 27.77 31 THR B CA 1
ATOM 1392 C C . THR B 1 4 ? 18.641 48.447 43.272 1.00 25.04 31 THR B C 1
ATOM 1393 O O . THR B 1 4 ? 18.330 48.885 42.157 1.00 26.06 31 THR B O 1
ATOM 1397 N N . GLY B 1 5 ? 19.292 47.292 43.458 1.00 19.36 32 GLY B N 1
ATOM 1398 C CA . GLY B 1 5 ? 19.583 46.442 42.364 1.00 17.63 32 GLY B CA 1
ATOM 1399 C C . GLY B 1 5 ? 18.764 45.190 42.435 1.00 14.66 32 GLY B C 1
ATOM 1400 O O . GLY B 1 5 ? 18.255 44.789 43.498 1.00 14.26 32 GLY B O 1
ATOM 1401 N N . ILE B 1 6 ? 18.602 44.571 41.280 1.00 13.21 33 ILE B N 1
ATOM 1402 C CA . ILE B 1 6 ? 17.951 43.275 41.193 1.00 12.68 33 ILE B CA 1
ATOM 1403 C C . ILE B 1 6 ? 18.855 42.350 40.415 1.00 12.64 33 ILE B C 1
ATOM 1404 O O . ILE B 1 6 ? 19.322 42.717 39.334 1.00 13.00 33 ILE B O 1
ATOM 1409 N N . VAL B 1 7 ? 19.160 41.200 40.992 1.00 11.08 34 VAL B N 1
ATOM 1410 C CA . VAL B 1 7 ? 19.858 40.124 40.297 1.00 11.27 34 VAL B CA 1
ATOM 1411 C C . VAL B 1 7 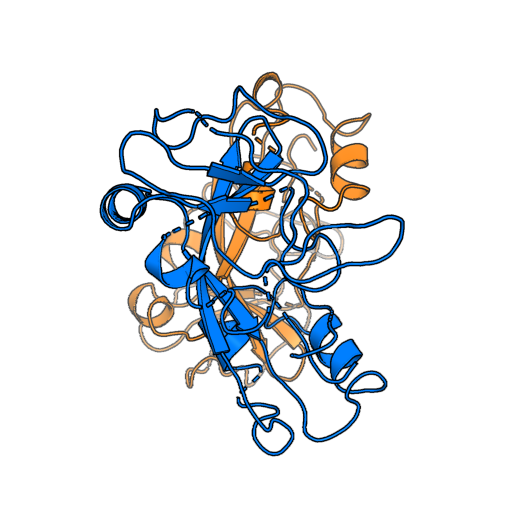? 18.805 39.124 39.843 1.00 11.71 34 VAL B C 1
ATOM 1412 O O . VAL B 1 7 ? 17.925 38.766 40.619 1.00 12.01 34 VAL B O 1
ATOM 1424 N N . TYR B 1 9 ? 18.089 35.497 37.257 1.00 12.00 36 TYR B N 1
ATOM 1425 C CA . TYR B 1 9 ? 18.683 34.296 36.652 1.00 12.31 36 TYR B CA 1
ATOM 1426 C C . TYR B 1 9 ? 17.701 33.736 35.636 1.00 13.69 36 TYR B C 1
ATOM 1427 O O . TYR B 1 9 ? 16.515 33.596 35.929 1.00 14.01 36 TYR B O 1
ATOM 1436 N N . GLY B 1 10 ? 18.197 33.387 34.456 1.00 13.66 37 GLY B N 1
ATOM 1437 C CA . GLY B 1 10 ? 17.371 32.794 33.438 1.00 14.84 37 GLY B CA 1
ATOM 1438 C C . GLY B 1 10 ? 18.080 32.664 32.130 1.00 16.02 37 GLY B C 1
ATOM 1439 O O . GLY B 1 10 ? 19.290 32.777 32.067 1.00 15.91 37 GLY B O 1
ATOM 1440 N N . ASP B 1 11 ? 17.324 32.396 31.072 1.00 17.85 38 ASP B N 1
ATOM 1441 C CA . ASP B 1 11 ? 17.893 32.354 29.749 1.00 19.71 38 ASP B CA 1
ATOM 1442 C C . ASP B 1 11 ? 18.164 33.813 29.382 1.00 17.74 38 ASP B C 1
ATOM 1443 O O . ASP B 1 11 ? 17.518 34.731 29.898 1.00 16.43 38 ASP B O 1
ATOM 1448 N N . GLU B 1 12 ? 19.129 34.042 28.492 1.00 17.53 39 GLU B N 1
ATOM 1449 C CA . GLU B 1 12 ? 19.471 35.397 28.136 1.00 17.91 39 GLU B CA 1
ATOM 1450 C C . GLU B 1 12 ? 18.299 36.224 27.618 1.00 17.47 39 GLU B C 1
ATOM 1451 O O . GLU B 1 12 ? 18.166 37.402 27.949 1.00 16.54 39 GLU B O 1
ATOM 1457 N N . THR B 1 13 ? 17.459 35.612 26.788 1.00 17.63 40 THR B N 1
ATOM 1458 C CA . THR B 1 13 ? 16.368 36.357 26.202 1.00 17.76 40 THR B CA 1
ATOM 1459 C C . THR B 1 13 ? 15.377 36.840 27.270 1.00 17.54 40 THR B C 1
ATOM 1460 O O . THR B 1 13 ? 14.928 37.975 27.193 1.00 18.38 40 THR B O 1
ATOM 1464 N N . GLY B 1 14 ? 15.087 36.010 28.276 1.00 16.29 41 GLY B N 1
ATOM 1465 C CA . GLY B 1 14 ? 14.154 36.388 29.349 1.00 16.18 41 GLY B CA 1
ATOM 1466 C C . GLY B 1 14 ? 14.714 37.504 30.211 1.00 15.59 41 GLY B C 1
ATOM 1467 O O . GLY B 1 14 ? 14.008 38.403 30.629 1.00 15.53 41 GLY B O 1
ATOM 1468 N N . VAL B 1 15 ? 16.001 37.410 30.500 1.00 14.41 42 VAL B N 1
ATOM 1469 C CA . VAL B 1 15 ? 16.670 38.454 31.265 1.00 13.21 42 VAL B CA 1
ATOM 1470 C C . VAL B 1 15 ? 16.633 39.734 30.463 1.00 13.84 42 VAL B C 1
ATOM 1471 O O . VAL B 1 15 ? 16.299 40.777 30.982 1.00 14.22 42 VAL B O 1
ATOM 1475 N N . GLN B 1 16 ? 16.992 39.663 29.194 1.00 16.24 43 GLN B N 1
ATOM 1476 C CA . GLN B 1 16 ? 16.959 40.874 28.351 1.00 17.79 43 GLN B CA 1
ATOM 1477 C C . GLN B 1 16 ? 15.532 41.425 28.206 1.00 17.07 43 GLN B C 1
ATOM 1478 O O . GLN B 1 16 ? 15.331 42.647 28.202 1.00 18.62 43 GLN B O 1
ATOM 1484 N N . GLN B 1 17 ? 14.552 40.538 28.107 1.00 16.73 44 GLN B N 1
ATOM 1485 C CA . GLN B 1 17 ? 13.134 40.931 28.009 1.00 17.24 44 GLN B CA 1
ATOM 1486 C C . GLN B 1 17 ? 12.731 41.756 29.246 1.00 15.69 44 GLN B C 1
ATOM 1487 O O . GLN B 1 17 ? 11.992 42.735 29.163 1.00 16.05 44 GLN B O 1
ATOM 1493 N N . THR B 1 18 ? 13.217 41.328 30.396 1.00 14.79 45 THR B N 1
ATOM 1494 C CA . THR B 1 18 ? 12.915 42.009 31.649 1.00 15.38 45 THR B CA 1
ATOM 1495 C C . THR B 1 18 ? 13.596 43.375 31.681 1.00 16.10 45 THR B C 1
ATOM 1496 O O . THR B 1 18 ? 12.972 44.377 32.074 1.00 17.41 45 THR B O 1
ATOM 1516 N N A ASP B 1 20 ? 14.263 45.009 28.965 0.70 18.35 47 ASP B N 1
ATOM 1517 N N B ASP B 1 20 ? 14.489 45.238 29.270 0.30 17.91 47 ASP B N 1
ATOM 1518 C CA A ASP B 1 20 ? 13.561 45.843 27.969 0.70 19.57 47 ASP B CA 1
ATOM 1519 C CA B ASP B 1 20 ? 13.779 46.123 28.345 0.30 19.32 47 ASP B CA 1
ATOM 1520 C C A ASP B 1 20 ? 12.308 46.487 28.602 0.70 19.67 47 ASP B C 1
ATOM 1521 C C B ASP B 1 20 ? 12.486 46.645 28.949 0.30 19.43 47 ASP B C 1
ATOM 1522 O O A ASP B 1 20 ? 11.957 47.626 28.340 0.70 19.39 47 ASP B O 1
ATOM 1523 O O B ASP B 1 20 ? 12.241 47.851 28.941 0.30 19.35 47 ASP B O 1
ATOM 1532 N N . GLN B 1 21 ? 11.661 45.746 29.483 1.00 20.17 48 GLN B N 1
ATOM 1533 C CA . GLN B 1 21 ? 10.405 46.181 30.101 1.00 19.73 48 GLN B CA 1
ATOM 1534 C C . GLN B 1 21 ? 10.579 47.374 31.025 1.00 19.33 48 GLN B C 1
ATOM 1535 O O . GLN B 1 21 ? 9.728 48.261 31.088 1.00 19.51 48 GLN B O 1
ATOM 1541 N N . TYR B 1 22 ? 11.701 47.415 31.736 1.00 18.65 49 TYR B N 1
ATOM 1542 C CA . TYR B 1 22 ? 11.954 48.477 32.687 1.00 19.92 49 TYR B CA 1
ATOM 1543 C C . TYR B 1 22 ? 13.086 49.413 32.227 1.00 21.36 49 TYR B C 1
ATOM 1544 O O . TYR B 1 22 ? 13.694 50.091 33.038 1.00 20.61 49 TYR B O 1
ATOM 1553 N N . LYS B 1 23 ? 13.282 49.521 30.922 1.00 22.00 50 LYS B N 1
ATOM 1554 C CA . LYS B 1 23 ? 14.402 50.284 30.395 1.00 24.84 50 LYS B CA 1
ATOM 1555 C C . LYS B 1 23 ? 14.411 51.718 30.875 1.00 26.92 50 LYS B C 1
ATOM 1556 O O . LYS B 1 23 ? 15.483 52.259 31.123 1.00 27.66 50 LYS B O 1
ATOM 1562 N N . ASP B 1 24 ? 13.236 52.337 31.028 1.00 29.37 51 ASP B N 1
ATOM 1563 C CA . ASP B 1 24 ? 13.171 53.726 31.493 1.00 32.72 51 ASP B CA 1
ATOM 1564 C C . ASP B 1 24 ? 13.457 53.904 32.988 1.00 31.03 51 ASP B C 1
ATOM 1565 O O . ASP B 1 24 ? 13.709 55.025 33.433 1.00 32.47 51 ASP B O 1
ATOM 1570 N N . LYS B 1 25 ? 13.410 52.814 33.750 1.00 26.44 52 LYS B N 1
ATOM 1571 C CA . LYS B 1 25 ? 13.639 52.857 35.191 1.00 25.55 52 LYS B CA 1
ATOM 1572 C C . LYS B 1 25 ? 15.041 52.379 35.558 1.00 22.64 52 LYS B C 1
ATOM 1573 O O . LYS B 1 25 ? 15.437 52.475 36.711 1.00 22.83 52 LYS B O 1
ATOM 1579 N N . ILE B 1 26 ? 15.763 51.852 34.579 1.00 21.59 53 ILE B N 1
ATOM 1580 C CA . ILE B 1 26 ? 17.092 51.284 34.794 1.00 19.81 53 ILE B CA 1
ATOM 1581 C C . ILE B 1 26 ? 18.224 52.238 34.354 1.00 20.20 53 ILE B C 1
ATOM 1582 O O . ILE B 1 26 ? 18.200 52.808 33.247 1.00 22.03 53 ILE B O 1
ATOM 1587 N N . GLU B 1 27 ? 19.205 52.420 35.236 1.00 18.53 54 GLU B N 1
ATOM 1588 C CA . GLU B 1 27 ? 20.361 53.254 34.943 1.00 20.05 54 GLU B CA 1
ATOM 1589 C C . GLU B 1 27 ? 21.551 52.451 34.418 1.00 18.39 54 GLU B C 1
ATOM 1590 O O . GLU B 1 27 ? 22.341 52.941 33.623 1.00 18.99 54 GLU B O 1
ATOM 1596 N N . SER B 1 28 ? 21.678 51.214 34.851 1.00 16.55 55 SER B N 1
ATOM 1597 C CA . SER B 1 28 ? 22.748 50.389 34.347 1.00 17.21 55 SER B CA 1
ATOM 1598 C C . SER B 1 28 ? 22.355 48.945 34.449 1.00 14.22 55 SER B C 1
ATOM 1599 O O . SER B 1 28 ? 21.508 48.553 35.262 1.00 14.42 55 SER B O 1
ATOM 1602 N N . GLN B 1 29 ? 22.967 48.129 33.619 1.00 13.55 56 GLN B N 1
ATOM 1603 C CA . GLN B 1 29 ? 22.691 46.715 33.664 1.00 13.39 56 GLN B CA 1
ATOM 1604 C C . GLN B 1 29 ? 23.875 45.924 33.171 1.00 13.02 56 GLN B C 1
ATOM 1605 O O . GLN B 1 29 ? 24.669 46.408 32.397 1.00 12.65 56 GLN B O 1
ATOM 1611 N N . ASN B 1 30 ? 23.968 44.690 33.636 1.00 13.00 57 ASN B N 1
ATOM 1612 C CA . ASN B 1 30 ? 25.024 43.770 33.274 1.00 13.73 57 ASN B CA 1
ATOM 1613 C C . ASN B 1 30 ? 24.421 42.415 33.019 1.00 13.66 57 ASN B C 1
ATOM 1614 O O . ASN B 1 30 ? 23.535 41.975 33.753 1.00 13.62 57 ASN B O 1
ATOM 1619 N N . LYS B 1 31 ? 24.905 41.742 32.007 1.00 13.37 58 LYS B N 1
ATOM 1620 C CA . LYS B 1 31 ? 24.501 40.371 31.726 1.00 13.07 58 LYS B CA 1
ATOM 1621 C C . LYS B 1 31 ? 25.760 39.533 31.816 1.00 13.56 58 LYS B C 1
ATOM 1622 O O . LYS B 1 31 ? 26.698 39.736 31.040 1.00 14.94 58 LYS B O 1
ATOM 1628 N N . PHE B 1 32 ? 25.819 38.628 32.778 1.00 13.03 59 PHE B N 1
ATOM 1629 C CA . PHE B 1 32 ? 26.960 37.750 32.993 1.00 12.67 59 PHE B CA 1
ATOM 1630 C C . PHE B 1 32 ? 26.592 36.348 32.527 1.00 13.89 59 PHE B C 1
ATOM 1631 O O . PHE B 1 32 ? 25.597 35.780 32.957 1.00 14.59 59 PHE B O 1
ATOM 1639 N N . GLU B 1 33 ? 27.384 35.795 31.620 1.00 13.63 60 GLU B N 1
ATOM 1640 C CA . GLU B 1 33 ? 27.123 34.481 31.127 1.00 14.24 60 GLU B CA 1
ATOM 1641 C C . GLU B 1 33 ? 27.707 33.426 32.040 1.00 12.27 60 GLU B C 1
ATOM 1642 O O . GLU B 1 33 ? 28.814 33.568 32.580 1.00 12.59 60 GLU B O 1
ATOM 1648 N N . ALA B 1 34 ? 26.958 32.355 32.211 1.00 12.43 61 ALA B N 1
ATOM 1649 C CA . ALA B 1 34 ? 27.393 31.226 32.982 1.00 11.50 61 ALA B CA 1
ATOM 1650 C C . ALA B 1 34 ? 26.816 29.966 32.361 1.00 11.72 61 ALA B C 1
ATOM 1651 O O . ALA B 1 34 ? 25.988 30.031 31.448 1.00 12.93 61 ALA B O 1
ATOM 1653 N N . LYS B 1 35 ? 27.293 28.840 32.838 1.00 11.47 62 LYS B N 1
ATOM 1654 C CA . LYS B 1 35 ? 26.781 27.517 32.452 1.00 12.57 62 LYS B CA 1
ATOM 1655 C C . LYS B 1 35 ? 26.280 26.851 33.717 1.00 13.33 62 LYS B C 1
ATOM 1656 O O . LYS B 1 35 ? 26.877 26.952 34.789 1.00 13.59 62 LYS B O 1
ATOM 1662 N N . LEU B 1 36 ? 25.148 26.184 33.588 1.00 13.63 63 LEU B N 1
ATOM 1663 C CA . LEU B 1 36 ? 24.538 25.491 34.734 1.00 14.67 63 LEU B CA 1
ATOM 1664 C C . LEU B 1 36 ? 24.763 23.995 34.614 1.00 15.96 63 LEU B C 1
ATOM 1665 O O . LEU B 1 36 ? 24.280 23.366 33.698 1.00 16.35 63 LEU B O 1
ATOM 1670 N N . GLY B 1 37 ? 25.528 23.438 35.551 1.00 15.72 64 GLY B N 1
ATOM 1671 C CA . GLY B 1 37 ? 25.774 22.020 35.631 1.00 17.32 64 GLY B CA 1
ATOM 1672 C C . GLY B 1 37 ? 25.257 21.465 36.927 1.00 18.74 64 GLY B C 1
ATOM 1673 O O . GLY B 1 37 ? 24.693 22.197 37.752 1.00 18.08 64 GLY B O 1
ATOM 1674 N N . THR B 1 38 ? 25.363 20.146 37.041 1.00 22.36 65 THR B N 1
ATOM 1675 C CA . THR B 1 38 ? 25.024 19.432 38.251 1.00 26.88 65 THR B CA 1
ATOM 1676 C C . THR B 1 38 ? 26.258 18.589 38.554 1.00 28.44 65 THR B C 1
ATOM 1677 O O . THR B 1 38 ? 26.792 17.934 37.670 1.00 33.52 65 THR B O 1
ATOM 1681 N N . VAL B 1 39 ? 26.751 18.681 39.775 1.00 28.86 66 VAL B N 1
ATOM 1682 C CA . VAL B 1 39 ? 27.938 17.934 40.190 1.00 33.26 66 VAL B CA 1
ATOM 1683 C C . VAL B 1 39 ? 27.733 17.509 41.645 1.00 35.39 66 VAL B C 1
ATOM 1684 O O . VAL B 1 39 ? 27.337 18.323 42.485 1.00 33.71 66 VAL B O 1
ATOM 1688 N N . ASN B 1 40 ? 28.016 16.241 41.941 1.00 36.18 67 ASN B N 1
ATOM 1689 C CA . ASN B 1 40 ? 27.782 15.704 43.291 1.00 40.30 67 ASN B CA 1
ATOM 1690 C C . ASN B 1 40 ? 26.288 15.889 43.650 1.00 40.82 67 ASN B C 1
ATOM 1691 O O . ASN B 1 40 ? 25.937 16.154 44.802 1.00 44.58 67 ASN B O 1
ATOM 1696 N N . GLU B 1 41 ? 25.431 15.768 42.626 1.00 44.45 68 GLU B N 1
ATOM 1697 C CA . GLU B 1 41 ? 23.965 15.941 42.735 1.00 43.95 68 GLU B CA 1
ATOM 1698 C C . GLU B 1 41 ? 23.487 17.325 43.238 1.00 41.88 68 GLU B C 1
ATOM 1699 O O . GLU B 1 41 ? 22.406 17.452 43.802 1.00 43.60 68 GLU B O 1
ATOM 1705 N N . LYS B 1 42 ? 24.299 18.352 42.995 1.00 35.52 69 LYS B N 1
ATOM 1706 C CA . LYS B 1 42 ? 23.974 19.752 43.366 1.00 30.93 69 LYS B CA 1
ATOM 1707 C C . LYS B 1 42 ? 24.107 20.638 42.132 1.00 26.33 69 LYS B C 1
ATOM 1708 O O . LYS B 1 42 ? 24.886 20.318 41.248 1.00 27.34 69 LYS B O 1
ATOM 1714 N N . LYS B 1 43 ? 23.378 21.761 42.096 1.00 21.38 70 LYS B N 1
ATOM 1715 C CA . LYS B 1 43 ? 23.502 22.727 40.974 1.00 18.32 70 LYS B CA 1
ATOM 1716 C C . LYS B 1 43 ? 24.746 23.586 41.138 1.00 16.99 70 LYS B C 1
ATOM 1717 O O . LYS B 1 43 ? 25.078 24.025 42.255 1.00 15.59 70 LYS B O 1
ATOM 1723 N N . VAL B 1 44 ? 25.434 23.815 40.020 1.00 14.62 71 VAL B N 1
ATOM 1724 C CA . VAL B 1 44 ? 26.638 24.654 39.999 1.00 14.22 71 VAL B CA 1
ATOM 1725 C C . VAL B 1 44 ? 26.564 25.634 38.831 1.00 12.87 71 VAL B C 1
ATOM 1726 O O . VAL B 1 44 ? 26.316 25.250 37.676 1.00 13.54 71 VAL B O 1
ATOM 1730 N N . LEU B 1 45 ? 26.726 26.902 39.142 1.00 12.26 72 LEU B N 1
ATOM 1731 C CA . LEU B 1 45 ? 26.803 27.964 38.142 1.00 12.03 72 LEU B CA 1
ATOM 1732 C C . LEU B 1 45 ? 28.276 28.203 37.888 1.00 11.55 72 LEU B C 1
ATOM 1733 O O . LEU B 1 45 ? 28.995 28.636 38.780 1.00 11.67 72 LEU B O 1
ATOM 1738 N N . ILE B 1 46 ? 28.689 27.929 36.651 1.00 11.18 73 ILE B N 1
ATOM 1739 C CA . ILE B 1 46 ? 30.072 27.946 36.221 1.00 12.02 73 ILE B CA 1
ATOM 1740 C C . ILE B 1 46 ? 30.313 29.174 35.354 1.00 11.66 73 ILE B C 1
ATOM 1741 O O . ILE B 1 46 ? 29.621 29.372 34.361 1.00 12.08 73 ILE B O 1
ATOM 1762 N N . ASN B 1 48 ? 33.457 31.827 33.507 1.00 10.69 75 ASN B N 1
ATOM 1763 C CA . ASN B 1 48 ? 34.857 31.939 33.199 1.00 11.24 75 ASN B CA 1
ATOM 1764 C C . ASN B 1 48 ? 35.486 33.072 34.039 1.00 10.93 75 ASN B C 1
ATOM 1765 O O . ASN B 1 48 ? 34.791 33.877 34.667 1.00 11.25 75 ASN B O 1
ATOM 1770 N N . LYS B 1 49 ? 36.809 33.099 34.067 1.00 11.43 76 LYS B N 1
ATOM 1771 C CA . LYS B 1 49 ? 37.550 34.066 34.853 1.00 11.65 76 LYS B CA 1
ATOM 1772 C C . LYS B 1 49 ? 37.225 35.519 34.452 1.00 11.60 76 LYS B C 1
ATOM 1773 O O . LYS B 1 49 ? 37.053 36.377 35.323 1.00 11.75 76 LYS B O 1
ATOM 1779 N N . THR B 1 50 ? 37.113 35.783 33.153 1.00 12.20 77 THR B N 1
ATOM 1780 C CA . THR B 1 50 ? 36.817 37.131 32.691 1.00 13.15 77 THR B CA 1
ATOM 1781 C C . THR B 1 50 ? 35.458 37.592 33.241 1.00 12.78 77 THR B C 1
ATOM 1782 O O . THR B 1 50 ? 35.291 38.741 33.712 1.00 12.91 77 THR B O 1
ATOM 1786 N N . THR B 1 51 ? 34.485 36.712 33.201 1.00 11.90 78 THR B N 1
ATOM 1787 C CA . THR B 1 51 ? 33.161 37.050 33.711 1.00 11.24 78 THR B CA 1
ATOM 1788 C C . THR B 1 51 ? 33.150 37.236 35.213 1.00 11.19 78 THR B C 1
ATOM 1789 O O . THR B 1 51 ? 32.567 38.168 35.726 1.00 11.08 78 THR B O 1
ATOM 1793 N N . ALA B 1 52 ? 33.83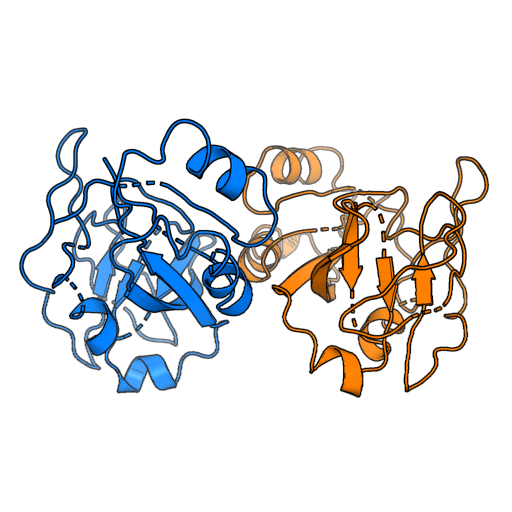2 36.357 35.917 1.00 10.82 79 ALA B N 1
ATOM 1794 C CA . ALA B 1 52 ? 33.906 36.467 37.380 1.00 11.83 79 ALA B CA 1
ATOM 1795 C C . ALA B 1 52 ? 34.592 37.788 37.769 1.00 12.61 79 ALA B C 1
ATOM 1796 O O . ALA B 1 52 ? 34.181 38.437 38.729 1.00 13.31 79 ALA B O 1
ATOM 1798 N N . GLU B 1 53 ? 35.623 38.192 37.031 1.00 12.68 80 GLU B N 1
ATOM 1799 C CA . GLU B 1 53 ? 36.303 39.470 37.317 1.00 13.97 80 GLU B CA 1
ATOM 1800 C C . GLU B 1 53 ? 35.340 40.655 37.105 1.00 13.41 80 GLU B C 1
ATOM 1801 O O . GLU B 1 53 ? 35.380 41.633 37.848 1.00 14.73 80 GLU B O 1
ATOM 1807 N N . LYS B 1 54 ? 34.483 40.543 36.104 1.00 13.30 81 LYS B N 1
ATOM 1808 C CA . LYS B 1 54 ? 33.476 41.575 35.846 1.00 14.09 81 LYS B CA 1
ATOM 1809 C C . LYS B 1 54 ? 32.473 41.618 36.993 1.00 14.29 81 LYS B C 1
ATOM 1810 O O . LYS B 1 54 ? 32.027 42.677 37.401 1.00 14.99 81 LYS B O 1
ATOM 1824 N N . VAL B 1 56 ? 33.176 40.873 40.091 1.00 13.80 83 VAL B N 1
ATOM 1825 C CA . VAL B 1 56 ? 33.886 41.525 41.196 1.00 14.17 83 VAL B CA 1
ATOM 1826 C C . VAL B 1 56 ? 33.887 43.040 40.998 1.00 15.42 83 VAL B C 1
ATOM 1827 O O . VAL B 1 56 ? 33.734 43.812 41.949 1.00 15.88 83 VAL B O 1
ATOM 1831 N N . LYS B 1 57 ? 34.022 43.480 39.755 1.00 15.66 84 LYS B N 1
ATOM 1832 C CA . LYS B 1 57 ? 34.005 44.916 39.510 1.00 17.30 84 LYS B CA 1
ATOM 1833 C C . LYS B 1 57 ? 32.662 45.547 39.843 1.00 17.12 84 LYS B C 1
ATOM 1834 O O . LYS B 1 57 ? 32.608 46.756 40.127 1.00 18.68 84 LYS B O 1
ATOM 1840 N N . GLU B 1 58 ? 31.595 44.753 39.808 1.00 16.79 85 GLU B N 1
ATOM 1841 C CA . GLU B 1 58 ? 30.258 45.220 40.159 1.00 16.51 85 GLU B CA 1
ATOM 1842 C C . GLU B 1 58 ? 29.921 44.911 41.609 1.00 17.13 85 GLU B C 1
ATOM 1843 O O . GLU B 1 58 ? 28.773 45.083 42.009 1.00 17.81 85 GLU B O 1
ATOM 1849 N N . ASN B 1 59 ? 30.908 44.424 42.373 1.00 17.93 86 ASN B N 1
ATOM 1850 C CA . ASN B 1 59 ? 30.719 44.071 43.787 1.00 18.77 86 ASN B CA 1
ATOM 1851 C C . ASN B 1 59 ? 29.617 43.034 43.972 1.00 18.27 86 ASN B C 1
ATOM 1852 O O . ASN B 1 59 ? 28.899 43.061 44.963 1.00 20.01 86 ASN B O 1
ATOM 1865 N N . LEU B 1 61 ? 30.021 39.439 43.787 1.00 14.11 88 LEU B N 1
ATOM 1866 C CA . LEU B 1 61 ? 30.455 38.204 44.455 1.00 13.70 88 LEU B CA 1
ATOM 1867 C C . LEU B 1 61 ? 30.747 38.610 45.879 1.00 13.68 88 LEU B C 1
ATOM 1868 O O . LEU B 1 61 ? 31.628 39.439 46.144 1.00 14.69 88 LEU B O 1
ATOM 1873 N N . LYS B 1 62 ? 30.023 38.019 46.808 1.00 13.41 89 LYS B N 1
ATOM 1874 C CA . LYS B 1 62 ? 30.114 38.477 48.201 1.00 14.48 89 LYS B CA 1
ATOM 1875 C C . LYS B 1 62 ? 30.398 37.312 49.127 1.00 14.99 89 LYS B C 1
ATOM 1876 O O . LYS B 1 62 ? 29.779 36.265 49.042 1.00 14.08 89 LYS B O 1
ATOM 1882 N N . LYS B 1 63 ? 31.373 37.504 50.004 1.00 15.96 90 LYS B N 1
ATOM 1883 C CA . LYS B 1 63 ? 31.717 36.521 50.982 1.00 18.29 90 LYS B CA 1
ATOM 1884 C C . LYS B 1 63 ? 30.711 36.608 52.121 1.00 19.97 90 LYS B C 1
ATOM 1885 O O . LYS B 1 63 ? 30.398 37.698 52.613 1.00 20.73 90 LYS B O 1
ATOM 1891 N N . VAL B 1 64 ? 30.226 35.451 52.540 1.00 20.71 91 VAL B N 1
ATOM 1892 C CA . VAL B 1 64 ? 29.293 35.381 53.658 1.00 22.70 91 VAL B CA 1
ATOM 1893 C C . VAL B 1 64 ? 30.046 35.490 54.984 1.00 26.95 91 VAL B C 1
ATOM 1894 O O . VAL B 1 64 ? 31.030 34.782 55.201 1.00 27.35 91 VAL B O 1
ATOM 1898 N N . VAL B 1 65 ? 29.597 36.421 55.830 1.00 29.89 92 VAL B N 1
ATOM 1899 C CA . VAL B 1 65 ? 30.134 36.638 57.169 1.00 34.05 92 VAL B CA 1
ATOM 1900 C C . VAL B 1 65 ? 28.890 36.487 58.058 1.00 33.79 92 VAL B C 1
ATOM 1901 O O . VAL B 1 65 ? 28.210 37.465 58.339 1.00 33.15 92 VAL B O 1
ATOM 1905 N N A LYS B 1 66 ? 28.631 35.243 58.466 0.50 34.94 93 LYS B N 1
ATOM 1906 N N B LYS B 1 66 ? 28.576 35.262 58.468 0.50 33.19 93 LYS B N 1
ATOM 1907 C CA A LYS B 1 66 ? 27.447 34.865 59.242 0.50 37.80 93 LYS B CA 1
ATOM 1908 C CA B LYS B 1 66 ? 27.384 35.003 59.290 0.50 35.01 93 LYS B CA 1
ATOM 1909 C C A LYS B 1 66 ? 26.176 35.210 58.483 0.50 35.98 93 LYS B C 1
ATOM 1910 C C B LYS B 1 66 ? 26.112 35.498 58.591 0.50 33.18 93 LYS B C 1
ATOM 1911 O O A LYS B 1 66 ? 25.846 34.542 57.508 0.50 34.82 93 LYS B O 1
ATOM 1912 O O B LYS B 1 66 ? 25.775 34.982 57.528 0.50 31.40 93 LYS B O 1
ATOM 1923 N N A GLU B 1 67 ? 25.473 36.250 58.912 0.50 36.07 94 GLU B N 1
ATOM 1924 N N B GLU B 1 67 ? 25.421 36.496 59.143 0.50 34.08 94 GLU B N 1
ATOM 1925 C CA A GLU B 1 67 ? 24.241 36.646 58.237 0.50 35.49 94 GLU B CA 1
ATOM 1926 C CA B GLU B 1 67 ? 24.188 36.975 58.501 0.50 33.33 94 GLU B CA 1
ATOM 1927 C C A GLU B 1 67 ? 24.494 37.719 57.181 0.50 33.76 94 GLU B C 1
ATOM 1928 C C B GLU B 1 67 ? 24.432 38.184 57.611 0.50 32.86 94 GLU B C 1
ATOM 1929 O O A GLU B 1 67 ? 23.729 37.862 56.223 0.50 30.95 94 GLU B O 1
ATOM 1930 O O B GLU B 1 67 ? 23.487 38.805 57.132 0.50 33.27 94 GLU B O 1
ATOM 1941 N N A ASP B 1 68 ? 25.584 38.455 57.347 0.50 32.21 95 ASP B N 1
ATOM 1942 N N B ASP B 1 68 ? 25.694 38.535 57.399 0.50 31.39 95 ASP B N 1
ATOM 1943 C CA A ASP B 1 68 ? 25.902 39.543 56.443 0.50 31.47 95 ASP B CA 1
ATOM 1944 C CA B ASP B 1 68 ? 26.007 39.642 56.505 0.50 30.98 95 ASP B CA 1
ATOM 1945 C C A ASP B 1 68 ? 26.791 39.088 55.303 0.50 28.80 95 ASP B C 1
ATOM 1946 C C B ASP B 1 68 ? 26.928 39.172 55.396 0.50 28.48 95 ASP B C 1
ATOM 1947 O O A ASP B 1 68 ? 27.231 37.933 55.262 0.50 27.96 95 ASP B O 1
ATOM 1948 O O B ASP B 1 68 ? 27.512 38.088 55.462 0.50 27.83 95 ASP B O 1
ATOM 1957 N N . VAL B 1 69 ? 27.035 40.002 54.368 1.00 27.89 96 VAL B N 1
ATOM 1958 C CA . VAL B 1 69 ? 27.894 39.728 53.231 1.00 25.07 96 VAL B CA 1
ATOM 1959 C C . VAL B 1 69 ? 28.798 40.913 52.998 1.00 23.92 96 VAL B C 1
ATOM 1960 O O . VAL B 1 69 ? 28.489 42.019 53.403 1.00 25.61 96 VAL B O 1
ATOM 1964 N N A GLU B 1 70 ? 29.928 40.652 52.338 0.50 22.18 97 GLU B N 1
ATOM 1965 N N B GLU B 1 70 ? 29.927 40.677 52.349 0.50 22.14 97 GLU B N 1
ATOM 1966 C CA A GLU B 1 70 ? 30.931 41.670 52.034 0.50 22.48 97 GLU B CA 1
ATOM 1967 C CA B GLU B 1 70 ? 30.832 41.753 52.002 0.50 22.55 97 GLU B CA 1
ATOM 1968 C C A GLU B 1 70 ? 31.503 41.394 50.638 0.50 20.13 97 GLU B C 1
ATOM 1969 C C B GLU B 1 70 ? 31.405 41.402 50.638 0.50 20.11 97 GLU B C 1
ATOM 1970 O O A GLU B 1 70 ? 32.079 40.328 50.417 0.50 19.33 97 GLU B O 1
ATOM 1971 O O B GLU B 1 70 ? 31.866 40.282 50.433 0.50 19.45 97 GLU B O 1
ATOM 1982 N N . PRO B 1 71 ? 31.339 42.340 49.684 1.00 19.13 98 PRO B N 1
ATOM 1983 C CA . PRO B 1 71 ? 31.895 42.072 48.354 1.00 17.77 98 PRO B CA 1
ATOM 1984 C C . PRO B 1 71 ? 33.384 41.736 48.407 1.00 17.32 98 PRO B C 1
ATOM 1985 O O . PRO B 1 71 ? 34.156 42.421 49.112 1.00 18.54 98 PRO B O 1
ATOM 1989 N N . ILE B 1 72 ? 33.791 40.688 47.699 1.00 16.45 99 ILE B N 1
ATOM 1990 C CA . ILE B 1 72 ? 35.210 40.359 47.658 1.00 16.49 99 ILE B CA 1
ATOM 1991 C C . ILE B 1 72 ? 35.901 41.417 46.812 1.00 19.03 99 ILE B C 1
ATOM 1992 O O . ILE B 1 72 ? 35.308 41.965 45.880 1.00 18.84 99 ILE B O 1
ATOM 1997 N N A LYS B 1 73 ? 37.151 41.643 47.172 0.60 20.21 100 LYS B N 1
ATOM 1998 N N B LYS B 1 73 ? 37.153 41.720 47.121 0.40 19.87 100 LYS B N 1
ATOM 1999 C CA A LYS B 1 73 ? 38.014 42.629 46.562 0.60 22.08 100 LYS B CA 1
ATOM 2000 C CA B LYS B 1 73 ? 37.870 42.746 46.355 0.40 20.91 100 LYS B CA 1
ATOM 2001 C C A LYS B 1 73 ? 38.581 42.129 45.248 0.60 19.96 100 LYS B C 1
ATOM 2002 C C B LYS B 1 73 ? 38.654 42.149 45.196 0.40 19.61 100 LYS B C 1
ATOM 2003 O O A LYS B 1 73 ? 38.727 42.884 44.279 0.60 20.65 100 LYS B O 1
ATOM 2004 O O B LYS B 1 73 ? 39.060 42.873 44.277 0.40 19.98 100 LYS B O 1
ATOM 2015 N N . ALA B 1 74 ? 38.876 40.835 45.235 1.00 18.98 101 ALA B N 1
ATOM 2016 C CA . ALA B 1 74 ? 39.513 40.158 44.122 1.00 18.12 101 ALA B CA 1
ATOM 2017 C C . ALA B 1 74 ? 39.193 38.678 44.199 1.00 17.46 101 ALA B C 1
ATOM 2018 O O . ALA B 1 74 ? 38.870 38.165 45.257 1.00 16.40 101 ALA B O 1
ATOM 2020 N N . LEU B 1 75 ? 39.257 37.995 43.066 1.00 17.10 102 LEU B N 1
ATOM 2021 C CA . LEU B 1 75 ? 39.100 36.567 43.036 1.00 16.91 102 LEU B CA 1
ATOM 2022 C C . LEU B 1 75 ? 40.329 35.871 43.587 1.00 17.45 102 LEU B C 1
ATOM 2023 O O . LEU B 1 75 ? 41.439 36.424 43.542 1.00 20.05 102 LEU B O 1
ATOM 2028 N N . PRO B 1 76 ? 40.144 34.661 44.147 1.00 18.11 103 PRO B N 1
ATOM 2029 C CA . PRO B 1 76 ? 41.291 33.834 44.457 1.00 19.91 103 PRO B CA 1
ATOM 2030 C C . PRO B 1 76 ? 42.004 33.550 43.138 1.00 20.77 103 PRO B C 1
ATOM 2031 O O . PRO B 1 76 ? 41.379 33.657 42.065 1.00 20.89 103 PRO B O 1
ATOM 2035 N N . ALA B 1 77 ? 43.290 33.207 43.193 1.00 22.55 104 ALA B N 1
ATOM 2036 C CA . ALA B 1 77 ? 43.982 32.829 41.975 1.00 24.09 104 ALA B CA 1
ATOM 2037 C C . ALA B 1 77 ? 43.287 31.570 41.411 1.00 24.44 104 ALA B C 1
ATOM 2038 O O . ALA B 1 77 ? 42.754 30.752 42.163 1.00 26.55 104 ALA B O 1
ATOM 2040 N N . ILE B 1 78 ? 43.312 31.430 40.091 1.00 26.67 105 ILE B N 1
ATOM 2041 C CA . ILE B 1 78 ? 42.625 30.349 39.397 1.00 28.89 105 ILE B CA 1
ATOM 2042 C C . ILE B 1 78 ? 43.565 29.657 38.442 1.00 31.06 105 ILE B C 1
ATOM 2043 O O . ILE B 1 78 ? 44.101 30.290 37.540 1.00 31.15 105 ILE B O 1
ATOM 2048 N N . SER B 1 79 ? 43.744 28.358 38.632 1.00 31.40 106 SER B N 1
ATOM 2049 C CA . SER B 1 79 ? 44.620 27.574 37.761 1.00 34.13 106 SER B CA 1
ATOM 2050 C C . SER B 1 79 ? 44.060 27.525 36.360 1.00 33.91 106 SER B C 1
ATOM 2051 O O . SER B 1 79 ? 42.837 27.415 36.171 1.00 32.54 106 SER B O 1
ATOM 2054 N N . ASP B 1 80 ? 44.947 27.629 35.374 1.00 33.64 107 ASP B N 1
ATOM 2055 C CA . ASP B 1 80 ? 44.543 27.524 33.977 1.00 34.34 107 ASP B CA 1
ATOM 2056 C C . ASP B 1 80 ? 44.060 26.109 33.655 1.00 32.44 107 ASP B C 1
ATOM 2057 O O . ASP B 1 80 ? 43.316 25.908 32.697 1.00 32.29 107 ASP B O 1
ATOM 2062 N N . GLU B 1 81 ? 44.475 25.128 34.457 1.00 31.81 108 GLU B N 1
ATOM 2063 C CA . GLU B 1 81 ? 44.094 23.746 34.192 1.00 32.27 108 GLU B CA 1
ATOM 2064 C C . GLU B 1 81 ? 42.887 23.280 34.989 1.00 29.74 108 GLU B C 1
ATOM 2065 O O . GLU B 1 81 ? 42.267 22.306 34.611 1.00 29.58 108 GLU B O 1
ATOM 2071 N N . ALA B 1 82 ? 42.547 23.974 36.075 1.00 26.31 109 ALA B N 1
ATOM 2072 C CA . ALA B 1 82 ? 41.449 23.539 36.929 1.00 24.51 109 ALA B CA 1
ATOM 2073 C C . ALA B 1 82 ? 40.457 24.685 37.191 1.00 21.29 109 ALA B C 1
ATOM 2074 O O . ALA B 1 82 ? 39.835 25.194 36.258 1.00 22.86 109 ALA B O 1
ATOM 2076 N N . GLY B 1 83 ? 40.305 25.086 38.447 1.00 17.79 110 GLY B N 1
ATOM 2077 C CA . GLY B 1 83 ? 39.392 26.167 38.779 1.00 15.65 110 GLY B CA 1
ATOM 2078 C C . GLY B 1 83 ? 39.064 26.162 40.235 1.00 15.18 110 GLY B C 1
ATOM 2079 O O . GLY B 1 83 ? 39.703 25.447 41.029 1.00 15.76 110 GLY B O 1
ATOM 2080 N N . ILE B 1 84 ? 38.121 27.007 40.609 1.00 12.81 111 ILE B N 1
ATOM 2081 C CA . ILE B 1 84 ? 37.722 27.143 42.010 1.00 13.14 111 ILE B CA 1
ATOM 2082 C C . ILE B 1 84 ? 36.225 26.938 42.153 1.00 12.10 111 ILE B C 1
ATOM 2083 O O . ILE B 1 84 ? 35.462 27.137 41.188 1.00 11.74 111 ILE B O 1
ATOM 2088 N N . VAL B 1 85 ? 35.804 26.564 43.346 1.00 12.25 112 VAL B N 1
ATOM 2089 C CA . VAL B 1 85 ? 34.386 26.357 43.635 1.00 12.36 112 VAL B CA 1
ATOM 2090 C C . VAL B 1 85 ? 34.082 27.039 44.960 1.00 12.36 112 VAL B C 1
ATOM 2091 O O . VAL B 1 85 ? 34.897 27.022 45.913 1.00 12.93 112 VAL B O 1
ATOM 2095 N N . PHE B 1 86 ? 32.926 27.683 44.972 1.00 12.26 113 PHE B N 1
ATOM 2096 C CA . PHE B 1 86 ? 32.365 28.334 46.142 1.00 12.62 113 PHE B CA 1
ATOM 2097 C C . PHE B 1 86 ? 31.109 27.546 46.532 1.00 13.06 113 PHE B C 1
ATOM 2098 O O . PHE B 1 86 ? 30.307 27.171 45.690 1.00 12.19 113 PHE B O 1
ATOM 2106 N N . ALA B 1 87 ? 30.931 27.312 47.832 1.00 13.19 114 ALA B N 1
ATOM 2107 C CA . ALA B 1 87 ? 29.776 26.602 48.344 1.00 14.74 114 ALA B CA 1
ATOM 2108 C C . ALA B 1 87 ? 29.614 26.886 49.826 1.00 14.93 114 ALA B C 1
ATOM 2109 O O . ALA B 1 87 ? 30.556 27.333 50.487 1.00 14.95 114 ALA B O 1
ATOM 2111 N N A LYS B 1 88 ? 28.432 26.575 50.359 0.50 16.12 115 LYS B N 1
ATOM 2112 N N B LYS B 1 88 ? 28.428 26.592 50.363 0.50 15.74 115 LYS B N 1
ATOM 2113 C CA A LYS B 1 88 ? 28.142 26.791 51.769 0.50 17.84 115 LYS B CA 1
ATOM 2114 C CA B LYS B 1 88 ? 28.165 26.794 51.782 0.50 17.14 115 LYS B CA 1
ATOM 2115 C C A LYS B 1 88 ? 29.054 25.958 52.665 0.50 18.83 115 LYS B C 1
ATOM 2116 C C B LYS B 1 88 ? 29.106 25.968 52.640 0.50 18.38 115 LYS B C 1
ATOM 2117 O O A LYS B 1 88 ? 29.585 26.468 53.646 0.50 19.37 115 LYS B O 1
ATOM 2118 O O B LYS B 1 88 ? 29.710 26.488 53.568 0.50 19.06 115 LYS B O 1
ATOM 2129 N N . GLU B 1 89 ? 29.218 24.680 52.329 1.00 19.75 116 GLU B N 1
ATOM 2130 C CA . GLU B 1 89 ? 30.060 23.776 53.100 1.00 22.26 116 GLU B CA 1
ATOM 2131 C C . GLU B 1 89 ? 31.363 23.466 52.380 1.00 21.62 116 GLU B C 1
ATOM 2132 O O . GLU B 1 89 ? 31.477 23.593 51.141 1.00 20.93 116 GLU B O 1
ATOM 2138 N N . GLU B 1 90 ? 32.332 23.033 53.178 1.00 23.69 117 GLU B N 1
ATOM 2139 C CA . GLU B 1 90 ? 33.639 22.623 52.679 1.00 24.95 117 GLU B CA 1
ATOM 2140 C C . GLU B 1 90 ? 33.454 21.543 51.627 1.00 26.84 117 GLU B C 1
ATOM 2141 O O . GLU B 1 90 ? 32.617 20.636 51.777 1.00 26.13 117 GLU B O 1
ATOM 2147 N N . GLN B 1 91 ? 34.222 21.659 50.557 1.00 28.52 118 GLN B N 1
ATOM 2148 C CA . GLN B 1 91 ? 34.209 20.691 49.479 1.00 33.23 118 GLN B CA 1
ATOM 2149 C C . GLN B 1 91 ? 35.597 20.079 49.397 1.00 37.71 118 GLN B C 1
ATOM 2150 O O . GLN B 1 91 ? 36.605 20.763 49.627 1.00 38.96 118 GLN B O 1
ATOM 2156 N N . LYS B 1 92 ? 35.645 18.790 49.085 1.00 39.43 119 LYS B N 1
ATOM 2157 C CA . LYS B 1 92 ? 36.904 18.076 48.981 1.00 45.11 119 LYS B CA 1
ATOM 2158 C C . LYS B 1 92 ? 37.174 17.648 47.539 1.00 48.12 119 LYS B C 1
ATOM 2159 O O . LYS B 1 92 ? 38.298 17.776 47.055 1.00 51.58 119 LYS B O 1
ATOM 2165 N N . ASP B 1 93 ? 36.149 17.157 46.847 1.00 46.62 120 ASP B N 1
ATOM 2166 C CA . ASP B 1 93 ? 36.361 16.639 45.496 1.00 47.63 120 ASP B CA 1
ATOM 2167 C C . ASP B 1 93 ? 35.251 17.017 44.514 1.00 41.59 120 ASP B C 1
ATOM 2168 O O . ASP B 1 93 ? 34.414 16.191 44.136 1.00 41.56 120 ASP B O 1
ATOM 2173 N N . VAL B 1 94 ? 35.243 18.274 44.097 1.00 33.58 121 VAL B N 1
ATOM 2174 C CA . VAL B 1 94 ? 34.271 18.718 43.121 1.00 31.14 121 VAL B CA 1
ATOM 2175 C C . VAL B 1 94 ? 34.978 18.653 41.777 1.00 29.36 121 VAL B C 1
ATOM 2176 O O . VAL B 1 94 ? 36.019 19.277 41.593 1.00 29.60 121 VAL B O 1
ATOM 2180 N N . VAL B 1 95 ? 34.464 17.832 40.875 1.00 27.15 122 VAL B N 1
ATOM 2181 C CA . VAL B 1 95 ? 35.074 17.711 39.563 1.00 26.92 122 VAL B CA 1
ATOM 2182 C C . VAL B 1 95 ? 34.097 18.189 38.500 1.00 26.65 122 VAL B C 1
ATOM 2183 O O . VAL B 1 95 ? 32.960 17.715 38.412 1.00 29.91 122 VAL B O 1
ATOM 2187 N N . ILE B 1 96 ? 34.549 19.135 37.683 1.00 24.80 123 ILE B N 1
ATOM 2188 C CA . ILE B 1 96 ? 33.714 19.676 36.624 1.00 25.15 123 ILE B CA 1
ATOM 2189 C C . ILE B 1 96 ? 34.414 19.484 35.297 1.00 24.96 123 ILE B C 1
ATOM 2190 O O . ILE B 1 96 ? 35.545 19.940 35.110 1.00 23.53 123 ILE B O 1
ATOM 2195 N N . ASP B 1 97 ? 33.740 18.781 34.383 1.00 26.49 124 ASP B N 1
ATOM 2196 C CA . ASP B 1 97 ? 34.273 18.489 33.061 1.00 29.40 124 ASP B CA 1
ATOM 2197 C C . ASP B 1 97 ? 35.680 17.901 33.153 1.00 29.41 124 ASP B C 1
ATOM 2198 O O . ASP B 1 97 ? 36.563 18.297 32.410 1.00 29.72 124 ASP B O 1
ATOM 2203 N N . GLY B 1 98 ? 35.886 16.982 34.093 1.00 29.39 125 GLY B N 1
ATOM 2204 C CA . GLY B 1 98 ? 37.188 16.333 34.287 1.00 30.02 125 GLY B CA 1
ATOM 2205 C C . GLY B 1 98 ? 38.248 17.082 35.095 1.00 29.95 125 GLY B C 1
ATOM 2206 O O . GLY B 1 98 ? 39.320 16.541 35.365 1.00 31.85 125 GLY B O 1
ATOM 2207 N N A LYS B 1 99 ? 37.938 18.317 35.485 0.50 28.59 126 LYS B N 1
ATOM 2208 N N B LYS B 1 99 ? 37.956 18.313 35.493 0.50 28.49 126 LYS B N 1
ATOM 2209 C CA A LYS B 1 99 ? 38.849 19.167 36.259 0.50 28.09 126 LYS B CA 1
ATOM 2210 C CA B LYS B 1 99 ? 38.921 19.109 36.246 0.50 28.00 126 LYS B CA 1
ATOM 2211 C C A LYS B 1 99 ? 38.465 19.223 37.732 0.50 26.61 126 LYS B C 1
ATOM 2212 C C B LYS B 1 99 ? 38.495 19.273 37.708 0.50 26.47 126 LYS B C 1
ATOM 2213 O O A LYS B 1 99 ? 37.297 19.377 38.062 0.50 24.55 126 LYS B O 1
ATOM 2214 O O B LYS B 1 99 ? 37.337 19.530 38.002 0.50 24.35 126 LYS B O 1
ATOM 2225 N N . LYS B 1 100 ? 39.453 19.089 38.613 1.00 27.38 127 LYS B N 1
ATOM 2226 C CA . LYS B 1 100 ? 39.205 19.173 40.052 1.00 27.50 127 LYS B CA 1
ATOM 2227 C C . LYS B 1 100 ? 39.184 20.634 40.453 1.00 24.74 127 LYS B C 1
ATOM 2228 O O . LYS B 1 100 ? 40.101 21.372 40.150 1.00 25.74 127 LYS B O 1
ATOM 2242 N N A LYS B 1 102 ? 39.185 23.687 43.233 0.50 16.72 129 LYS B N 1
ATOM 2243 N N B LYS B 1 102 ? 39.206 23.669 43.249 0.50 17.32 129 LYS B N 1
ATOM 2244 C CA A LYS B 1 102 ? 39.728 24.047 44.546 0.50 16.23 129 LYS B CA 1
ATOM 2245 C CA B LYS B 1 102 ? 39.751 23.972 44.581 0.50 17.23 129 LYS B CA 1
ATOM 2246 C C A LYS B 1 102 ? 38.643 24.778 45.326 0.50 14.86 129 LYS B C 1
ATOM 2247 C C B LYS B 1 102 ? 38.715 24.790 45.347 0.50 15.40 129 LYS B C 1
ATOM 2248 O O A LYS B 1 102 ? 38.085 25.765 44.844 0.50 14.38 129 LYS B O 1
ATOM 2249 O O B LYS B 1 102 ? 38.276 25.844 44.879 0.50 14.97 129 LYS B O 1
ATOM 2260 N N . TYR B 1 103 ? 38.330 24.310 46.531 1.00 15.34 130 TYR B N 1
ATOM 2261 C CA . TYR B 1 103 ? 37.331 24.993 47.351 1.00 14.37 130 TYR B CA 1
ATOM 2262 C C . TYR B 1 103 ? 37.866 26.323 47.890 1.00 14.19 130 TYR B C 1
ATOM 2263 O O . TYR B 1 103 ? 38.921 26.343 48.538 1.00 14.22 130 TYR B O 1
ATOM 2272 N N . GLU B 1 104 ? 37.123 27.395 47.656 1.00 13.83 131 GLU B N 1
ATOM 2273 C CA . GLU B 1 104 ? 37.532 28.731 48.055 1.00 14.77 131 GLU B CA 1
ATOM 2274 C C . GLU B 1 104 ? 36.498 29.437 48.913 1.00 15.92 131 GLU B C 1
ATOM 2275 O O . GLU B 1 104 ? 36.429 30.669 48.952 1.00 17.83 131 GLU B O 1
ATOM 2281 N N . GLY B 1 105 ? 35.708 28.655 49.624 1.00 15.85 132 GLY B N 1
ATOM 2282 C CA . GLY B 1 105 ? 34.817 29.222 50.629 1.00 16.03 132 GLY B CA 1
ATOM 2283 C C . GLY B 1 105 ? 33.412 29.542 50.229 1.00 14.98 132 GLY B C 1
ATOM 2284 O O . GLY B 1 105 ? 32.935 29.181 49.169 1.00 15.16 132 GLY B O 1
ATOM 2285 N N . ASN B 1 106 ? 32.737 30.211 51.154 1.00 15.45 133 ASN B N 1
ATOM 2286 C CA . ASN B 1 106 ? 31.338 30.523 50.992 1.00 14.15 133 ASN B CA 1
ATOM 2287 C C . ASN B 1 106 ? 31.125 31.934 50.475 1.00 14.23 133 ASN B C 1
ATOM 2288 O O . ASN B 1 106 ? 30.995 32.902 51.234 1.00 15.28 133 ASN B O 1
ATOM 2293 N N . VAL B 1 107 ? 31.148 32.036 49.148 1.00 13.36 134 VAL B N 1
ATOM 2294 C CA . VAL B 1 107 ? 30.914 33.262 48.434 1.00 12.97 134 VAL B CA 1
ATOM 2295 C C . VAL B 1 107 ? 29.647 33.026 47.599 1.00 12.39 134 VAL B C 1
ATOM 2296 O O . VAL B 1 107 ? 29.452 31.955 47.032 1.00 11.73 134 VAL B O 1
ATOM 2300 N N . VAL B 1 108 ? 28.791 34.035 47.535 1.00 12.30 135 VAL B N 1
ATOM 2301 C CA . VAL B 1 108 ? 27.547 33.945 46.801 1.00 11.98 135 VAL B CA 1
ATOM 2302 C C . VAL B 1 108 ? 27.458 35.134 45.825 1.00 11.50 135 VAL B C 1
ATOM 2303 O O . VAL B 1 108 ? 28.254 36.069 45.860 1.00 13.11 135 VAL B O 1
ATOM 2307 N N . ILE B 1 109 ? 26.536 35.008 44.874 1.00 11.87 136 ILE B N 1
ATOM 2308 C CA . ILE B 1 109 ? 26.159 36.118 44.029 1.00 11.90 136 ILE B CA 1
ATOM 2309 C C . ILE B 1 109 ? 25.048 36.877 44.738 1.00 13.11 136 ILE B C 1
ATOM 2310 O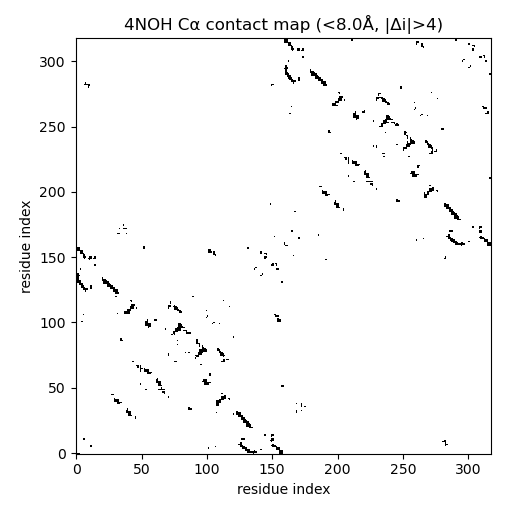 O . ILE B 1 109 ? 24.020 36.303 45.154 1.00 13.14 136 ILE B O 1
ATOM 2315 N N . GLY B 1 110 ? 25.230 38.183 44.885 1.00 14.07 137 GLY B N 1
ATOM 2316 C CA . GLY B 1 110 ? 24.246 38.981 45.571 1.00 15.30 137 GLY B CA 1
ATOM 2317 C C . GLY B 1 110 ? 24.357 38.878 47.078 1.00 16.61 137 GLY B C 1
ATOM 2318 O O . GLY B 1 110 ? 25.428 38.582 47.631 1.00 16.67 137 GLY B O 1
ATOM 2319 N N . ASP B 1 111 ? 23.241 39.081 47.760 1.00 18.02 138 ASP B N 1
ATOM 2320 C CA . ASP B 1 111 ? 23.249 39.145 49.198 1.00 19.83 138 ASP B CA 1
ATOM 2321 C C . ASP B 1 111 ? 22.916 37.835 49.918 1.00 18.75 138 ASP B C 1
ATOM 2322 O O . ASP B 1 111 ? 23.063 37.727 51.133 1.00 20.62 138 ASP B O 1
ATOM 2327 N N . ALA B 1 112 ? 22.576 36.819 49.139 1.00 17.61 139 ALA B N 1
ATOM 2328 C CA . ALA B 1 112 ? 22.249 35.503 49.657 1.00 16.89 139 ALA B CA 1
ATOM 2329 C C . ALA B 1 112 ? 22.224 34.536 48.483 1.00 14.98 139 ALA B C 1
ATOM 2330 O O . ALA B 1 112 ? 22.142 34.943 47.334 1.00 17.22 139 ALA B O 1
ATOM 2332 N N . ARG B 1 113 ? 22.348 33.245 48.773 1.00 14.63 140 ARG B N 1
ATOM 2333 C CA . ARG B 1 113 ? 22.356 32.200 47.758 1.00 12.83 140 ARG B CA 1
ATOM 2334 C C . ARG B 1 113 ? 20.985 32.044 47.124 1.00 13.30 140 ARG B C 1
ATOM 2335 O O . ARG B 1 113 ? 19.969 31.850 47.827 1.00 14.63 140 ARG B O 1
ATOM 2343 N N . LYS B 1 114 ? 20.957 32.177 45.806 1.00 12.48 141 LYS B N 1
ATOM 2344 C CA . LYS B 1 114 ? 19.772 31.993 44.986 1.00 13.48 141 LYS B CA 1
ATOM 2345 C C . LYS B 1 114 ? 20.109 31.189 43.770 1.00 13.22 141 LYS B C 1
ATOM 2346 O O . LYS B 1 114 ? 21.263 31.209 43.299 1.00 13.09 141 LYS B O 1
ATOM 2352 N N . TYR B 1 115 ? 19.118 30.406 43.335 1.00 14.58 142 TYR B N 1
ATOM 2353 C CA . TYR B 1 115 ? 19.125 29.658 42.065 1.00 15.54 142 TYR B CA 1
ATOM 2354 C C . TYR B 1 115 ? 19.984 28.415 42.028 1.00 16.53 142 TYR B C 1
ATOM 2355 O O . TYR B 1 115 ? 19.519 27.347 41.631 1.00 21.23 142 TYR B O 1
ATOM 2364 N N . THR B 1 116 ? 21.209 28.543 42.483 1.00 14.06 143 THR B N 1
ATOM 2365 C CA . THR B 1 116 ? 22.155 27.461 42.465 1.00 13.95 143 THR B CA 1
ATOM 2366 C C . THR B 1 116 ? 22.588 27.021 43.853 1.00 15.01 143 THR B C 1
ATOM 2367 O O . THR B 1 116 ? 22.245 27.654 44.834 1.00 15.97 143 THR B O 1
ATOM 2371 N N . ASP B 1 117 ? 23.291 25.905 43.929 1.00 14.54 144 ASP B N 1
ATOM 2372 C CA . ASP B 1 117 ? 23.871 25.467 45.215 1.00 16.25 144 ASP B CA 1
ATOM 2373 C C . ASP B 1 117 ? 25.327 25.923 45.346 1.00 16.33 144 ASP B C 1
ATOM 2374 O O . ASP B 1 117 ? 25.748 26.447 46.381 1.00 16.20 144 ASP B O 1
ATOM 2387 N N . TYR B 1 119 ? 28.971 27.628 43.078 1.00 11.31 146 TYR B N 1
ATOM 2388 C CA . TYR B 1 119 ? 29.426 28.525 42.019 1.00 11.20 146 TYR B CA 1
ATOM 2389 C C . TYR B 1 119 ? 30.852 28.087 41.694 1.00 11.94 146 TYR B C 1
ATOM 2390 O O . TYR B 1 119 ? 31.581 27.655 42.584 1.00 13.89 146 TYR B O 1
ATOM 2399 N N . ALA B 1 120 ? 31.239 28.125 40.423 1.00 10.33 147 ALA B N 1
ATOM 2400 C CA . ALA B 1 120 ? 32.587 27.759 40.044 1.00 10.63 147 ALA B CA 1
ATOM 2401 C C . ALA B 1 120 ? 33.159 28.768 39.059 1.00 9.72 147 ALA B C 1
ATOM 2402 O O . ALA B 1 120 ? 32.405 29.399 38.284 1.00 10.59 147 ALA B O 1
ATOM 2404 N N . VAL B 1 121 ? 34.474 28.904 39.071 1.00 10.22 148 VAL B N 1
ATOM 2405 C CA . VAL B 1 121 ? 35.162 29.768 38.146 1.00 11.01 148 VAL B CA 1
ATOM 2406 C C . VAL B 1 121 ? 36.315 28.974 37.526 1.00 11.61 148 VAL B C 1
ATOM 2407 O O . VAL B 1 121 ? 37.121 28.341 38.227 1.00 11.54 148 VAL B O 1
ATOM 2411 N N . VAL B 1 122 ? 36.355 28.966 36.203 1.00 10.97 149 VAL B N 1
ATOM 2412 C CA . VAL B 1 122 ? 37.397 28.302 35.440 1.00 12.08 149 VAL B CA 1
ATOM 2413 C C . VAL B 1 122 ? 38.023 29.262 34.465 1.00 11.65 149 VAL B C 1
ATOM 2414 O O . VAL B 1 122 ? 37.477 30.345 34.215 1.00 11.04 149 VAL B O 1
ATOM 2418 N N . SER B 1 123 ? 39.178 28.897 33.890 1.00 13.08 150 SER B N 1
ATOM 2419 C CA . SER B 1 123 ? 39.783 29.788 32.915 1.00 12.76 150 SER B CA 1
ATOM 2420 C C . SER B 1 123 ? 38.875 29.918 31.690 1.00 12.64 150 SER B C 1
ATOM 2421 O O . SER B 1 123 ? 38.067 29.028 31.378 1.00 12.44 150 SER B O 1
ATOM 2424 N N . ASP B 1 124 ? 39.047 31.024 30.962 1.00 12.40 151 ASP B N 1
ATOM 2425 C CA . ASP B 1 124 ? 38.246 31.233 29.756 1.00 12.98 151 ASP B CA 1
ATOM 2426 C C . ASP B 1 124 ? 38.408 30.079 28.753 1.00 13.57 151 ASP B C 1
ATOM 2427 O O . ASP B 1 124 ? 37.448 29.631 28.157 1.00 13.39 151 ASP B O 1
ATOM 2432 N N . ALA B 1 125 ? 39.627 29.581 28.581 1.00 13.68 152 ALA B N 1
ATOM 2433 C CA . ALA B 1 125 ? 39.850 28.524 27.590 1.00 14.72 152 ALA B CA 1
ATOM 2434 C C . ALA B 1 125 ? 39.147 27.243 27.976 1.00 14.10 152 ALA B C 1
ATOM 2435 O O . ALA B 1 125 ? 38.593 26.545 27.132 1.00 15.45 152 ALA B O 1
ATOM 2437 N N . GLU B 1 126 ? 39.143 26.936 29.276 1.00 14.20 153 GLU B N 1
ATOM 2438 C CA . GLU B 1 126 ? 38.492 25.726 29.725 1.00 15.54 153 GLU B CA 1
ATOM 2439 C C . GLU B 1 126 ? 36.966 25.878 29.728 1.00 14.55 153 GLU B C 1
ATOM 2440 O O . GLU B 1 126 ? 36.260 24.945 29.402 1.00 15.01 153 GLU B O 1
ATOM 2446 N N . TYR B 1 127 ? 36.482 27.049 30.073 1.00 13.48 154 TYR B N 1
ATOM 2447 C CA . TYR B 1 127 ? 35.045 27.312 30.048 1.00 13.17 154 TYR B CA 1
ATOM 2448 C C . TYR B 1 127 ? 34.475 27.041 28.661 1.00 13.63 154 TYR B C 1
ATOM 2449 O O . TYR B 1 127 ? 33.368 26.531 28.519 1.00 14.12 154 TYR B O 1
ATOM 2458 N N . ALA B 1 128 ? 35.226 27.391 27.633 1.00 14.53 155 ALA B N 1
ATOM 2459 C CA . ALA B 1 128 ? 34.783 27.206 26.255 1.00 15.92 155 ALA B CA 1
ATOM 2460 C C . ALA B 1 128 ? 34.538 25.737 25.881 1.00 17.83 155 ALA B C 1
ATOM 2461 O O . ALA B 1 128 ? 33.811 25.475 24.916 1.00 21.89 155 ALA B O 1
ATOM 2463 N N A LYS B 1 129 ? 35.152 24.807 26.626 0.50 17.51 156 LYS B N 1
ATOM 2464 N N B LYS B 1 129 ? 35.151 24.803 26.611 0.50 17.77 156 LYS B N 1
ATOM 2465 C CA A LYS B 1 129 ? 35.029 23.356 26.400 0.50 18.79 156 LYS B CA 1
ATOM 2466 C CA B LYS B 1 129 ? 35.003 23.366 26.352 0.50 19.27 156 LYS B CA 1
ATOM 2467 C C A LYS B 1 129 ? 33.873 22.707 27.121 0.50 18.03 156 LYS B C 1
ATOM 2468 C C B LYS B 1 129 ? 33.957 22.665 27.195 0.50 18.25 156 LYS B C 1
ATOM 2469 O O A LYS B 1 129 ? 33.470 21.593 26.780 0.50 18.37 156 LYS B O 1
ATOM 2470 O O B LYS B 1 129 ? 33.716 21.470 27.008 0.50 18.51 156 LYS B O 1
ATOM 2481 N N . ILE B 1 130 ? 33.359 23.377 28.149 1.00 16.66 157 ILE B N 1
ATOM 2482 C CA . ILE B 1 130 ? 32.360 22.775 29.005 1.00 16.60 157 ILE B CA 1
ATOM 2483 C C . ILE B 1 130 ? 31.005 22.631 28.338 1.00 18.08 157 ILE B C 1
ATOM 2484 O O . ILE B 1 130 ? 30.398 23.614 27.923 1.00 17.17 157 ILE B O 1
ATOM 2489 N N . SER B 1 131 ? 30.570 21.368 28.206 1.00 19.97 158 SER B N 1
ATOM 2490 C CA . SER B 1 131 ? 29.289 21.044 27.599 1.00 22.03 158 SER B CA 1
ATOM 2491 C C . SER B 1 131 ? 28.166 21.051 28.629 1.00 20.53 158 SER B C 1
ATOM 2492 O O . SER B 1 131 ? 27.760 19.989 29.143 1.00 21.17 158 SER B O 1
ATOM 2495 N N . GLU B 1 132 ? 27.747 22.260 29.010 1.00 17.71 159 GLU B N 1
ATOM 2496 C CA . GLU B 1 132 ? 26.602 22.471 29.898 1.00 17.45 159 GLU B CA 1
ATOM 2497 C C . GLU B 1 132 ? 25.822 23.656 29.354 1.00 16.67 159 GLU B C 1
ATOM 2498 O O . GLU B 1 132 ? 26.379 24.538 28.672 1.00 17.21 159 GLU B O 1
ATOM 2504 N N . PRO B 1 133 ? 24.510 23.668 29.587 1.00 15.81 160 PRO B N 1
ATOM 2505 C CA . PRO B 1 133 ? 23.668 24.734 29.036 1.00 16.30 160 PRO B CA 1
ATOM 2506 C C . PRO B 1 133 ? 23.989 26.098 29.625 1.00 15.46 160 PRO B C 1
ATOM 2507 O O . PRO B 1 133 ? 24.340 26.236 30.814 1.00 15.50 160 PRO B O 1
ATOM 2511 N N . VAL B 1 134 ? 23.885 27.117 28.801 1.00 15.63 161 VAL B N 1
ATOM 2512 C CA . VAL B 1 134 ? 24.202 28.456 29.232 1.00 16.02 161 VAL B CA 1
ATOM 2513 C C . VAL B 1 134 ? 23.014 29.119 29.912 1.00 15.95 161 VAL B C 1
ATOM 2514 O O . VAL B 1 134 ? 21.844 28.814 29.617 1.00 18.44 161 VAL B O 1
ATOM 2518 N N . LYS B 1 135 ? 23.319 30.028 30.830 1.00 18.29 162 LYS B N 1
ATOM 2519 C CA . LYS B 1 135 ? 22.345 30.788 31.537 1.00 18.91 162 LYS B CA 1
ATOM 2520 C C . LYS B 1 135 ? 22.903 32.180 31.692 1.00 16.72 162 LYS B C 1
ATOM 2521 O O . LYS B 1 135 ? 24.112 32.396 31.523 1.00 19.55 162 LYS B O 1
ATOM 2527 N N . THR B 1 136 ? 22.038 33.129 31.974 1.00 15.47 163 THR B N 1
ATOM 2528 C CA . THR B 1 136 ? 22.450 34.497 32.204 1.00 14.49 163 THR B CA 1
ATOM 2529 C C . THR B 1 136 ? 22.117 34.913 33.615 1.00 13.53 163 THR B C 1
ATOM 2530 O O . THR B 1 136 ? 21.034 34.622 34.119 1.00 13.72 163 THR B O 1
ATOM 2534 N N . ILE B 1 137 ? 23.064 35.609 34.250 1.00 11.98 164 ILE B N 1
ATOM 2535 C CA . ILE B 1 137 ? 22.878 36.222 35.530 1.00 12.18 164 ILE B CA 1
ATOM 2536 C C . ILE B 1 137 ? 22.827 37.706 35.186 1.00 11.73 164 ILE B C 1
ATOM 2537 O O . ILE B 1 137 ? 23.789 38.277 34.681 1.00 13.40 164 ILE B O 1
ATOM 2542 N N . GLY B 1 138 ? 21.675 38.294 35.394 1.00 11.19 165 GLY B N 1
ATOM 2543 C CA . GLY B 1 138 ? 21.463 39.710 35.100 1.00 10.98 165 GLY B CA 1
ATOM 2544 C C . GLY B 1 138 ? 21.489 40.563 36.330 1.00 11.27 165 GLY B C 1
ATOM 2545 O O . GLY B 1 138 ? 21.032 40.122 37.381 1.00 12.63 165 GLY B O 1
ATOM 2546 N N . LEU B 1 139 ? 22.108 41.726 36.240 1.00 11.67 166 LEU B N 1
ATOM 2547 C CA . LEU B 1 139 ? 22.105 42.717 37.322 1.00 11.90 166 LEU B CA 1
ATOM 2548 C C . LEU B 1 139 ? 21.539 43.992 36.735 1.00 13.04 166 LEU B C 1
ATOM 2549 O O . LEU B 1 139 ? 22.028 44.450 35.720 1.00 13.56 166 LEU B O 1
ATOM 2554 N N . ALA B 1 140 ? 20.483 44.539 37.330 1.00 13.49 167 ALA B N 1
ATOM 2555 C CA . ALA B 1 140 ? 19.904 45.810 36.896 1.00 14.58 167 ALA B CA 1
ATOM 2556 C C . ALA B 1 140 ? 19.932 46.727 38.076 1.00 16.20 167 ALA B C 1
ATOM 2557 O O . ALA B 1 140 ? 19.495 46.364 39.150 1.00 15.59 167 ALA B O 1
A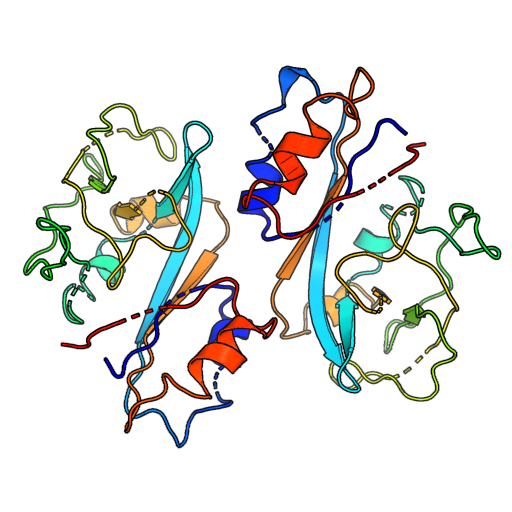TOM 2559 N N A SER B 1 141 ? 20.417 47.930 37.847 0.60 17.02 168 SER B N 1
ATOM 2560 N N B SER B 1 141 ? 20.437 47.933 37.866 0.40 17.00 168 SER B N 1
ATOM 2561 C CA A SER B 1 141 ? 20.491 48.959 38.857 0.60 19.02 168 SER B CA 1
ATOM 2562 C CA B SER B 1 141 ? 20.493 48.955 38.901 0.40 18.50 168 SER B CA 1
ATOM 2563 C C A SER B 1 141 ? 19.424 49.986 38.492 0.60 19.65 168 SER B C 1
ATOM 2564 C C B SER B 1 141 ? 19.447 49.999 38.512 0.40 19.57 168 SER B C 1
ATOM 2565 O O A SER B 1 141 ? 19.399 50.478 37.373 0.60 18.45 168 SER B O 1
ATOM 2566 O O B SER B 1 141 ? 19.456 50.507 37.396 0.40 18.96 168 SER B O 1
ATOM 2571 N N . PHE B 1 142 ? 18.525 50.283 39.429 1.00 21.04 169 PHE B N 1
ATOM 2572 C CA . PHE B 1 142 ? 17.423 51.204 39.158 1.00 22.17 169 PHE B CA 1
ATOM 2573 C C . PHE B 1 142 ? 17.624 52.610 39.691 1.00 25.98 169 PHE B C 1
ATOM 2574 O O . PHE B 1 142 ? 18.290 52.802 40.702 1.00 29.33 169 PHE B O 1
ATOM 2582 N N . LYS B 1 143 ? 17.027 53.574 38.997 1.00 29.49 170 LYS B N 1
ATOM 2583 C CA . LYS B 1 143 ? 17.104 54.991 39.367 1.00 33.55 170 LYS B CA 1
ATOM 2584 C C . LYS B 1 143 ? 16.496 55.206 40.744 1.00 35.40 170 LYS B C 1
ATOM 2585 O O . LYS B 1 143 ? 16.981 56.029 41.527 1.00 38.25 170 LYS B O 1
ATOM 2591 N N . GLU B 1 144 ? 15.420 54.472 41.021 1.00 34.86 171 GLU B N 1
ATOM 2592 C CA . GLU B 1 144 ? 14.756 54.527 42.311 1.00 36.09 171 GLU B CA 1
ATOM 2593 C C . GLU B 1 144 ? 14.505 53.093 42.794 1.00 31.89 171 GLU B C 1
ATOM 2594 O O . GLU B 1 144 ? 14.514 52.139 42.005 1.00 27.36 171 GLU B O 1
ATOM 2600 N N . ASN B 1 145 ? 14.296 52.952 44.096 1.00 30.92 172 ASN B N 1
ATOM 2601 C CA . ASN B 1 145 ? 14.096 51.656 44.700 1.00 29.86 172 ASN B CA 1
ATOM 2602 C C . ASN B 1 145 ? 12.948 50.886 44.020 1.00 28.18 172 ASN B C 1
ATOM 2603 O O . ASN B 1 145 ? 11.831 51.391 43.907 1.00 29.14 172 ASN B O 1
ATOM 2608 N N . PRO B 1 146 ? 13.227 49.650 43.562 1.00 25.40 173 PRO B N 1
ATOM 2609 C CA . PRO B 1 146 ? 12.223 48.871 42.851 1.00 24.33 173 PRO B CA 1
ATOM 2610 C C . PRO B 1 146 ? 11.433 47.893 43.727 1.00 23.46 173 PRO B C 1
ATOM 2611 O O . PRO B 1 146 ? 10.710 47.055 43.201 1.00 22.66 173 PRO B O 1
ATOM 2615 N N . LYS B 1 147 ? 11.566 48.011 45.045 1.00 25.60 174 LYS B N 1
ATOM 2616 C CA . LYS B 1 147 ? 10.873 47.134 45.989 1.00 27.82 174 LYS B CA 1
ATOM 2617 C C . LYS B 1 147 ? 9.336 47.138 45.900 1.00 28.22 174 LYS B C 1
ATOM 2618 O O . LYS B 1 147 ? 8.701 46.095 46.052 1.00 29.03 174 LYS B O 1
ATOM 2624 N N . GLU B 1 148 ? 8.740 48.304 45.685 1.00 32.34 175 GLU B N 1
ATOM 2625 C CA . GLU B 1 148 ? 7.277 48.435 45.694 1.00 33.85 175 GLU B CA 1
ATOM 2626 C C . GLU B 1 148 ? 6.484 47.654 44.658 1.00 31.96 175 GLU B C 1
ATOM 2627 O O . GLU B 1 148 ? 5.499 46.997 44.999 1.00 34.20 175 GLU B O 1
ATOM 2633 N N . LYS B 1 149 ? 6.875 47.761 43.390 1.00 31.20 176 LYS B N 1
ATOM 2634 C CA . LYS B 1 149 ? 6.097 47.146 42.315 1.00 31.12 176 LYS B CA 1
ATOM 2635 C C . LYS B 1 149 ? 6.920 46.374 41.288 1.00 27.45 176 LYS B C 1
ATOM 2636 O O . LYS B 1 149 ? 6.507 45.301 40.837 1.00 26.83 176 LYS B O 1
ATOM 2642 N N . ILE B 1 150 ? 8.071 46.918 40.924 1.00 25.16 177 ILE B N 1
ATOM 2643 C CA . ILE B 1 150 ? 8.923 46.285 39.926 1.00 22.54 177 ILE B CA 1
ATOM 2644 C C . ILE B 1 150 ? 9.417 44.919 40.383 1.00 19.70 177 ILE B C 1
ATOM 2645 O O . ILE B 1 150 ? 9.223 43.935 39.690 1.00 18.23 177 ILE B O 1
ATOM 2650 N N . PHE B 1 151 ? 10.029 44.860 41.562 1.00 18.62 178 PHE B N 1
ATOM 2651 C CA . PHE B 1 151 ? 10.561 43.582 42.010 1.00 16.12 178 PHE B CA 1
ATOM 2652 C C . PHE B 1 151 ? 9.434 42.547 42.170 1.00 17.00 178 PHE B C 1
ATOM 2653 O O . PHE B 1 151 ? 9.572 41.440 41.718 1.00 16.70 178 PHE B O 1
ATOM 2661 N N . PRO B 1 152 ? 8.302 42.917 42.810 1.00 19.27 179 PRO B N 1
ATOM 2662 C CA . PRO B 1 152 ? 7.252 41.890 42.930 1.00 19.87 179 PRO B CA 1
ATOM 2663 C C . PRO B 1 152 ? 6.733 41.385 41.586 1.00 20.65 179 PRO B C 1
ATOM 2664 O O . PRO B 1 152 ? 6.477 40.180 41.421 1.00 21.20 179 PRO B O 1
ATOM 2668 N N . ASP B 1 153 ? 6.628 42.294 40.619 1.00 23.15 180 ASP B N 1
ATOM 2669 C CA . ASP B 1 153 ? 6.186 41.931 39.272 1.00 23.99 180 ASP B CA 1
ATOM 2670 C C . ASP B 1 153 ? 7.158 40.948 38.616 1.00 21.49 180 ASP B C 1
ATOM 2671 O O . ASP B 1 153 ? 6.739 39.964 38.006 1.00 20.70 180 ASP B O 1
ATOM 2676 N N . ILE B 1 154 ? 8.464 41.182 38.775 1.00 18.74 181 ILE B N 1
ATOM 2677 C CA . ILE B 1 154 ? 9.466 40.268 38.229 1.00 17.11 181 ILE B CA 1
ATOM 2678 C C . ILE B 1 154 ? 9.401 38.892 38.889 1.00 18.96 181 ILE B C 1
ATOM 2679 O O . ILE B 1 154 ? 9.501 37.856 38.223 1.00 19.79 181 ILE B O 1
ATOM 2684 N N . LYS B 1 155 ? 9.230 38.889 40.204 1.00 20.60 182 LYS B N 1
ATOM 2685 C CA . LYS B 1 155 ? 9.143 37.639 40.982 1.00 22.00 182 LYS B CA 1
ATOM 2686 C C . LYS B 1 155 ? 7.956 36.761 40.645 1.00 25.90 182 LYS B C 1
ATOM 2687 O O . LYS B 1 155 ? 8.097 35.538 40.529 1.00 27.07 182 LYS B O 1
ATOM 2693 N N . ARG B 1 156 ? 6.788 37.365 40.527 1.00 27.26 183 ARG B N 1
ATOM 2694 C CA . ARG B 1 156 ? 5.607 36.594 40.160 1.00 30.86 183 ARG B CA 1
ATOM 2695 C C . ARG B 1 156 ? 5.662 36.193 38.706 1.00 31.03 183 ARG B C 1
ATOM 2696 O O . ARG B 1 156 ? 5.070 35.185 38.325 1.00 35.09 183 ARG B O 1
ATOM 2704 N N . GLY B 1 157 ? 6.334 37.004 37.888 1.00 29.06 184 GLY B N 1
ATOM 2705 C CA . GLY B 1 157 ? 6.433 36.726 36.464 1.00 28.70 184 GLY B CA 1
ATOM 2706 C C . GLY B 1 157 ? 7.234 35.475 36.175 1.00 27.86 184 GLY B C 1
ATOM 2707 O O . GLY B 1 157 ? 7.946 34.943 37.049 1.00 27.37 184 GLY B O 1
ATOM 2708 N N . SER B 1 158 ? 7.114 35.005 34.939 1.00 28.50 185 SER B N 1
ATOM 2709 C CA . SER B 1 158 ? 7.838 33.829 34.483 1.00 29.91 185 SER B CA 1
ATOM 2710 C C . SER B 1 158 ? 8.880 34.193 33.437 1.00 26.44 185 SER B C 1
ATOM 2711 O O . SER B 1 158 ? 9.382 33.302 32.741 1.00 29.41 185 SER B O 1
ATOM 2714 N N . LYS B 1 159 ? 9.217 35.484 33.315 1.00 23.69 186 LYS B N 1
ATOM 2715 C CA . LYS B 1 159 ? 10.225 35.890 32.338 1.00 21.12 186 LYS B CA 1
ATOM 2716 C C . LYS B 1 159 ? 11.621 35.431 32.758 1.00 18.71 186 LYS B C 1
ATOM 2717 O O . LYS B 1 159 ? 12.431 35.090 31.906 1.00 20.07 186 LYS B O 1
ATOM 2723 N N . VAL B 1 160 ? 11.891 35.451 34.064 1.00 16.83 187 VAL B N 1
ATOM 2724 C CA . VAL B 1 160 ? 13.155 34.940 34.605 1.00 16.48 187 VAL B CA 1
ATOM 2725 C C . VAL B 1 160 ? 12.824 33.840 35.618 1.00 17.36 187 VAL B C 1
ATOM 2726 O O . VAL B 1 160 ? 11.713 33.780 36.174 1.00 19.05 187 VAL B O 1
ATOM 2730 N N . GLU B 1 161 ? 13.790 32.992 35.889 1.00 17.05 188 GLU B N 1
ATOM 2731 C CA . GLU B 1 161 ? 13.562 31.836 36.747 1.00 18.76 188 GLU B CA 1
ATOM 2732 C C . GLU B 1 161 ? 13.621 32.197 38.201 1.00 18.77 188 GLU B C 1
ATOM 2733 O O . GLU B 1 161 ? 12.923 31.595 39.007 1.00 21.37 188 GLU B O 1
ATOM 2739 N N . GLU B 1 162 ? 14.450 33.182 38.533 1.00 15.89 189 GLU B N 1
ATOM 2740 C CA . GLU B 1 162 ? 14.665 33.570 39.917 1.00 16.55 189 GLU B CA 1
ATOM 2741 C C . GLU B 1 162 ? 15.172 35.006 39.965 1.00 15.02 189 GLU B C 1
ATOM 2742 O O . GLU B 1 162 ? 15.758 35.475 39.001 1.00 13.90 189 GLU B O 1
ATOM 2748 N N . ALA B 1 163 ? 14.965 35.680 41.094 1.00 14.47 190 ALA B N 1
ATOM 2749 C CA . ALA B 1 163 ? 15.420 37.060 41.253 1.00 13.03 190 ALA B CA 1
ATOM 2750 C C . ALA B 1 163 ? 15.495 37.419 42.726 1.00 13.57 190 ALA B C 1
ATOM 2751 O O . ALA B 1 163 ? 14.749 36.882 43.546 1.00 14.25 190 ALA B O 1
ATOM 2753 N N . HIS B 1 164 ? 16.365 38.362 43.057 1.00 13.04 191 HIS B N 1
ATOM 2754 C CA . HIS B 1 164 ? 16.491 38.885 44.395 1.00 13.27 191 HIS B CA 1
ATOM 2755 C C . HIS B 1 164 ? 17.026 40.311 44.362 1.00 13.04 191 HIS B C 1
ATOM 2756 O O . HIS B 1 164 ? 17.704 40.708 43.419 1.00 12.56 191 HIS B O 1
ATOM 2771 N N . VAL B 1 166 ? 19.379 43.288 45.663 1.00 17.24 193 VAL B N 1
ATOM 2772 C CA . VAL B 1 166 ? 20.770 43.319 46.111 1.00 18.13 193 VAL B CA 1
ATOM 2773 C C . VAL B 1 166 ? 21.233 44.743 46.337 1.00 18.84 193 VAL B C 1
ATOM 2774 O O . VAL B 1 166 ? 20.713 45.677 45.733 1.00 17.07 193 VAL B O 1
ATOM 2778 N N . GLU B 1 167 ? 22.195 44.889 47.242 1.00 19.85 194 GLU B N 1
ATOM 2779 C CA . GLU B 1 167 ? 22.878 46.155 47.420 1.00 22.44 194 GLU B CA 1
ATOM 2780 C C . GLU B 1 167 ? 23.917 46.315 46.301 1.00 22.19 194 GLU B C 1
ATOM 2781 O O . GLU B 1 167 ? 24.794 45.448 46.096 1.00 22.05 194 GLU B O 1
ATOM 2787 N N . VAL B 1 168 ? 23.804 47.407 45.561 1.00 21.99 195 VAL B N 1
ATOM 2788 C CA . VAL B 1 168 ? 24.733 47.681 44.448 1.00 23.64 195 VAL B CA 1
ATOM 2789 C C . VAL B 1 168 ? 25.887 48.563 44.900 1.00 26.20 195 VAL B C 1
ATOM 2790 O O . VAL B 1 168 ? 25.847 49.165 45.966 1.00 27.51 195 VAL B O 1
ATOM 2794 N N . LYS B 1 169 ? 26.915 48.648 44.068 1.00 27.96 196 LYS B N 1
ATOM 2795 C CA . LYS B 1 169 ? 28.107 49.415 44.420 1.00 32.65 196 LYS B CA 1
ATOM 2796 C C . LYS B 1 169 ? 27.826 50.915 44.577 1.00 36.50 196 LYS B C 1
ATOM 2797 O O . LYS B 1 169 ? 28.618 51.646 45.172 1.00 41.61 196 LYS B O 1
#

Organism: Bacillus anthracis (NCBI:txid1392)

Secondary structure (DSSP, 8-state):
--EE--B-HHHHHH--TTGGGEEEEEEEEEEEEEETTEEEE--HHHHH--TT--EEEETTEEEE-SSPPP-BTTB-EE--SS------BTTB--B--SEESTTS--S---EE--HHHHHT--SPEEEEEEEEESS--TTTHHHHHHHSSS-S-------/--EE--B-HHHHHH--TTGGGEEEEEEEEEEEEEETTEEEE--HHHHH--TT--EEEETTEEEE-SSPPP--SSSEEE--SS--S---BTTB--B---EESTTS--S---EEE-HHHHTT--S-EEEEEEEEESS--TTTHHHHHHHSSSSS-------

Foldseek 3Di:
DQKKKKFAPQLLVVLCVCPVFFDDKDKAKWFWDDFPNWIETEEPVRVQVLVFFQWACDDPWTGGDNGDPDADQLDKEDAAADDDQAGAAPNHTYYDYHTDDAIDHPDTSYIYHHPVVRVPHPGDMMMMMMTGGPDRPPPPSVVVSVVDDSGDDMDHDTD/DQKKKKFAVVLLVVLVVCVVFFDDKDKAKWFWDAWPNWIETEEPVRVQCLVFFQWADDDQWTGGDNDDDDADQQAWEGAAADDDDFTAAPRHTYYDYHTDPATDHPDTSYIYHHPVVRVVHPGDMMIMMMTGGPDHCVPPSVVVVQVDPSGDDMDHDTD

Solvent-accessible surface area: 16322 Å² total

InterPro domains:
  IPR035253 Putative lipoprotein, bacteria [PF17294] (30-196)